Protein AF-X0XSN8-F1 (afdb_monomer_lite)

Sequence (229 aa):
ETSVSKGYAGGCNVITEGILSPREVLANALGWYALSLIPLVMLAVRVTPLILVTAVLGMGITFWYSKSKFTTWSHELALASGPLAAAVLGALSTGTGEWVNAFLVALPIVTIFSFAGLALDEHPDAEANLKKGVKSLPYKLWEYGFDLCSYLLMWFIAAYCAQVFLVAAGILAPLTGITFILLPLFFGLIVHLKGVLDDPERFKDIALKIVMIAAVYPVLLLVGQAVGG

Foldseek 3Di:
DDFDDDPVCPVVCCCVVVVDPPVRVVVVLVVVLVVVVPVQVVLCVVANVVLVVLVVVLSVLVVCLVCCQQPHQCNLVSQLSNVLSVQLNVVSSVNPPCSVLSSLLSVLLSLLCSQLVVLLVCLSRLVVSVVVNTHYPSNVCVVVVPDSLVSNVVSNVVSVVSVVVCCVVVSAFPLLCVLVVLVVVSVVLSVVCSVCSVPVVSSVVSSVVNVVSSVVSVVSSVVSRVVRD

pLDDT: mean 90.67, std 9.37, range [46.25, 98.19]

Structure (mmCIF, N/CA/C/O backbone):
data_AF-X0XSN8-F1
#
_entry.id   AF-X0XSN8-F1
#
loop_
_atom_site.group_PDB
_atom_site.id
_atom_site.type_symbol
_atom_site.label_atom_id
_atom_site.label_alt_id
_atom_site.label_comp_id
_atom_site.label_asym_id
_atom_site.label_entity_id
_atom_site.label_seq_id
_atom_site.pdbx_PDB_ins_code
_atom_site.Cartn_x
_atom_site.Cartn_y
_atom_site.Cartn_z
_atom_site.occupancy
_atom_site.B_iso_or_equiv
_atom_site.auth_seq_id
_atom_site.auth_comp_id
_atom_site.auth_asym_id
_atom_site.auth_atom_id
_atom_site.pdbx_PDB_model_num
ATOM 1 N N . GLU A 1 1 ? 12.099 9.200 -25.263 1.00 46.25 1 GLU A N 1
ATOM 2 C CA . GLU A 1 1 ? 11.585 7.816 -25.206 1.00 46.25 1 GLU A CA 1
ATOM 3 C C . GLU A 1 1 ? 10.316 7.765 -24.370 1.00 46.25 1 GLU A C 1
ATOM 5 O O . GLU A 1 1 ? 10.216 8.458 -23.357 1.00 46.25 1 GLU A O 1
ATOM 10 N N . THR A 1 2 ? 9.329 7.009 -24.836 1.00 51.25 2 THR A N 1
ATOM 11 C CA . THR A 1 2 ? 8.035 6.812 -24.176 1.00 51.25 2 THR A CA 1
ATOM 12 C C . THR A 1 2 ? 8.103 5.599 -23.254 1.00 51.25 2 THR A C 1
ATOM 14 O O . THR A 1 2 ? 8.729 4.604 -23.601 1.00 51.25 2 THR A O 1
ATOM 17 N N . SER A 1 3 ? 7.474 5.690 -22.080 1.00 55.59 3 SER A N 1
ATOM 18 C CA . SER A 1 3 ? 7.243 4.527 -21.212 1.00 55.59 3 SER A CA 1
ATOM 19 C C . SER A 1 3 ? 6.361 3.506 -21.932 1.00 55.59 3 SER A C 1
ATOM 21 O O . SER A 1 3 ? 5.577 3.884 -22.811 1.00 55.59 3 SER A O 1
ATOM 23 N N . VAL A 1 4 ? 6.466 2.234 -21.557 1.00 59.41 4 VAL A N 1
ATOM 24 C CA . VAL A 1 4 ? 5.615 1.173 -22.094 1.00 59.41 4 VAL A CA 1
ATOM 25 C C . VAL A 1 4 ? 4.163 1.507 -21.749 1.00 59.41 4 VAL A C 1
ATOM 27 O O . VAL A 1 4 ? 3.830 1.822 -20.606 1.00 59.41 4 VAL A O 1
ATOM 30 N N . SER A 1 5 ? 3.270 1.482 -22.743 1.00 53.69 5 SER A N 1
ATOM 31 C CA . SER A 1 5 ? 1.856 1.767 -22.503 1.00 53.69 5 SER A CA 1
ATOM 32 C C . SER A 1 5 ? 1.261 0.680 -21.608 1.00 53.69 5 SER A C 1
ATOM 34 O O . SER A 1 5 ? 1.060 -0.461 -22.037 1.00 53.69 5 SER A O 1
ATOM 36 N N . LYS A 1 6 ? 0.959 1.019 -20.356 1.00 60.34 6 LYS A N 1
ATOM 37 C CA . LYS A 1 6 ? 0.279 0.098 -19.448 1.00 60.34 6 LYS A CA 1
ATOM 38 C C . LYS A 1 6 ? -1.204 0.076 -19.798 1.00 60.34 6 LYS A C 1
ATOM 40 O O . LYS A 1 6 ? -1.845 1.120 -19.839 1.00 60.34 6 LYS A O 1
ATOM 45 N N . GLY A 1 7 ? -1.766 -1.112 -20.021 1.00 53.56 7 GLY A N 1
ATOM 46 C CA . GLY A 1 7 ? -3.172 -1.260 -20.428 1.00 53.56 7 GLY A CA 1
ATOM 47 C C . GLY A 1 7 ? -4.177 -0.643 -19.443 1.00 53.56 7 GLY A C 1
ATOM 48 O O . GLY A 1 7 ? -5.237 -0.196 -19.860 1.00 53.56 7 GLY A O 1
ATOM 49 N N . TYR A 1 8 ? -3.828 -0.551 -18.155 1.00 56.66 8 TYR A N 1
ATOM 50 C CA . TYR A 1 8 ? -4.656 0.102 -17.135 1.00 56.66 8 TYR A CA 1
ATOM 51 C C . TYR A 1 8 ? -4.422 1.623 -17.029 1.00 56.66 8 TYR A C 1
ATOM 53 O O . TYR A 1 8 ? -5.221 2.320 -16.412 1.00 56.66 8 TYR A O 1
ATOM 61 N N . ALA A 1 9 ? -3.349 2.152 -17.630 1.00 56.69 9 ALA A N 1
ATOM 62 C CA . ALA A 1 9 ? -3.001 3.574 -17.598 1.00 56.69 9 ALA A CA 1
ATOM 63 C C . ALA A 1 9 ? -3.580 4.367 -18.784 1.00 56.69 9 ALA A C 1
ATOM 65 O O . ALA A 1 9 ? -3.291 5.554 -18.918 1.00 56.69 9 ALA A O 1
ATOM 66 N N . GLY A 1 10 ? -4.415 3.747 -19.630 1.00 54.75 10 GLY A N 1
ATOM 67 C CA . GLY A 1 10 ? -5.066 4.427 -20.758 1.00 5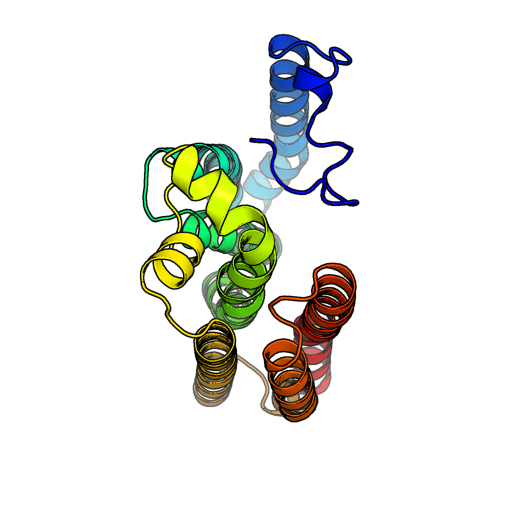4.75 10 GLY A CA 1
ATOM 68 C C . GLY A 1 10 ? -5.900 5.643 -20.333 1.00 54.75 10 GLY A C 1
ATOM 69 O O . GLY A 1 10 ? -5.947 6.633 -21.043 1.00 54.75 10 GLY A O 1
ATOM 70 N N . GLY A 1 11 ? -6.474 5.628 -19.124 1.00 59.56 11 GLY A N 1
ATOM 71 C CA . GLY A 1 11 ? -7.192 6.781 -18.563 1.00 59.56 11 GLY A CA 1
ATOM 72 C C . GLY A 1 11 ? -6.301 7.852 -17.917 1.00 59.56 11 GLY A C 1
ATOM 73 O O . GLY A 1 11 ? -6.803 8.894 -17.504 1.00 59.56 11 GLY A O 1
ATOM 74 N N . CYS A 1 12 ? -4.991 7.625 -17.790 1.00 65.06 12 CYS A N 1
ATOM 75 C CA . CYS A 1 12 ? -4.086 8.531 -17.074 1.00 65.06 12 CYS A CA 1
ATOM 76 C C . CYS A 1 12 ? -3.549 9.677 -17.949 1.00 65.06 12 CYS A C 1
ATOM 78 O O . CYS A 1 12 ? -2.947 10.607 -17.418 1.00 65.06 12 CYS A O 1
ATOM 80 N N . ASN A 1 13 ? -3.785 9.638 -19.265 1.00 78.25 13 ASN A N 1
ATOM 81 C CA . ASN A 1 13 ? -3.230 10.589 -20.233 1.00 78.25 13 ASN A CA 1
ATOM 82 C C . ASN A 1 13 ? -4.257 11.584 -20.794 1.00 78.25 13 ASN A C 1
ATOM 84 O O . ASN A 1 13 ? -3.976 12.229 -21.796 1.00 78.25 13 ASN A O 1
ATOM 88 N N . VAL A 1 14 ? -5.409 11.781 -20.144 1.00 85.81 14 VAL A N 1
ATOM 89 C CA . VAL A 1 14 ? -6.489 12.665 -20.644 1.00 85.81 14 VAL A CA 1
ATOM 90 C C . VAL A 1 14 ? -6.046 14.103 -20.946 1.00 85.81 14 VAL A C 1
ATOM 92 O O . VAL A 1 14 ? -6.624 14.748 -21.817 1.00 85.81 14 VAL A O 1
ATOM 95 N N . ILE A 1 15 ? -5.009 14.599 -20.261 1.00 87.25 15 ILE A N 1
ATOM 96 C CA . ILE A 1 15 ? -4.395 15.904 -20.555 1.00 87.25 15 ILE A CA 1
ATOM 97 C C . ILE A 1 15 ? -3.521 15.817 -21.807 1.00 87.25 15 ILE A C 1
ATOM 99 O O . ILE A 1 15 ? -3.622 16.651 -22.702 1.00 87.25 15 ILE A O 1
ATOM 103 N N . THR A 1 16 ? -2.660 14.805 -21.872 1.00 84.31 16 THR A N 1
ATOM 104 C CA . THR A 1 16 ? -1.721 14.568 -22.974 1.00 84.31 16 THR A CA 1
ATOM 105 C C . THR A 1 16 ? -2.440 14.261 -24.289 1.00 84.31 16 THR A C 1
ATOM 107 O O . THR A 1 16 ? -1.970 14.651 -25.351 1.00 84.31 16 THR A O 1
ATOM 110 N N . GLU A 1 17 ? -3.592 13.598 -24.211 1.00 85.81 17 GLU A N 1
ATOM 111 C CA . GLU A 1 17 ? -4.481 13.274 -25.331 1.00 85.81 17 GLU A CA 1
ATOM 112 C C . GLU A 1 17 ? -5.381 14.453 -25.735 1.00 85.81 17 GLU A C 1
ATOM 114 O O . GLU A 1 17 ? -6.126 14.357 -26.706 1.00 85.81 17 GLU A O 1
ATOM 119 N N . GLY A 1 18 ? -5.324 15.575 -25.006 1.00 88.50 18 GLY A N 1
ATOM 120 C CA . GLY A 1 18 ? -6.122 16.767 -25.293 1.00 88.50 18 GLY A CA 1
ATOM 121 C C . GLY A 1 18 ? -7.622 16.607 -25.024 1.00 88.50 18 GLY A C 1
ATOM 122 O O . GLY A 1 18 ? -8.400 17.447 -25.467 1.00 88.50 18 GLY A O 1
ATOM 123 N N . ILE A 1 19 ? -8.031 15.557 -24.303 1.00 91.19 19 ILE A N 1
ATOM 124 C CA . ILE A 1 19 ? -9.434 15.298 -23.943 1.00 91.19 19 ILE A CA 1
ATOM 125 C C . ILE A 1 19 ? -9.907 16.306 -22.889 1.00 91.19 19 ILE A C 1
ATOM 127 O O . ILE A 1 19 ? -11.022 16.811 -22.981 1.00 91.19 19 ILE A O 1
ATOM 131 N N . LEU A 1 20 ? -9.064 16.599 -21.892 1.00 92.00 20 LEU A N 1
ATOM 132 C CA . LEU A 1 20 ? -9.338 17.570 -20.830 1.00 92.00 20 LEU A CA 1
ATOM 133 C C . LEU A 1 20 ? -8.139 18.493 -20.612 1.00 92.00 20 LEU A C 1
ATOM 135 O O . LEU A 1 20 ? -6.986 18.070 -20.633 1.00 92.00 20 LEU A O 1
ATOM 139 N N . SER A 1 21 ? -8.398 19.760 -20.314 1.00 94.00 21 SER A N 1
ATOM 140 C CA . SER A 1 21 ? -7.369 20.710 -19.898 1.00 94.00 21 SER A CA 1
ATOM 141 C C . SER A 1 21 ? -6.904 20.461 -18.451 1.00 94.00 21 SER A C 1
ATOM 143 O O . SER A 1 21 ? -7.664 19.951 -17.620 1.00 94.00 21 SER A O 1
ATOM 145 N N . PRO A 1 22 ? -5.689 20.909 -18.068 1.00 93.00 22 PRO A N 1
ATOM 146 C CA . PRO A 1 22 ? -5.224 20.826 -16.680 1.00 93.00 22 PRO A CA 1
ATOM 147 C C . PRO A 1 22 ? -6.170 21.492 -15.669 1.00 93.00 22 PRO A C 1
ATOM 149 O O . PRO A 1 22 ? -6.266 21.054 -14.524 1.00 93.00 22 PRO A O 1
ATOM 152 N N . ARG A 1 23 ? -6.884 22.548 -16.086 1.00 94.75 23 ARG A N 1
ATOM 153 C CA . ARG A 1 23 ? -7.851 23.256 -15.236 1.00 94.75 23 ARG A CA 1
ATOM 154 C C . ARG A 1 23 ? -9.107 22.428 -14.992 1.00 94.75 23 ARG A C 1
ATOM 156 O O . ARG A 1 23 ? -9.589 22.420 -13.866 1.00 94.75 23 ARG A O 1
ATOM 163 N N . GLU A 1 24 ? -9.607 21.726 -16.005 1.00 94.31 24 GLU A N 1
ATOM 164 C CA . GLU A 1 24 ? -10.768 20.836 -15.867 1.00 94.31 24 GLU A CA 1
ATOM 165 C C . GLU A 1 24 ? -10.445 19.647 -14.965 1.00 94.31 24 GLU A C 1
ATOM 167 O O . GLU A 1 24 ? -11.224 19.328 -14.070 1.00 94.31 24 GLU A O 1
ATOM 172 N N . VAL A 1 25 ? -9.260 19.050 -15.124 1.00 92.00 25 VAL A N 1
ATOM 173 C CA . VAL A 1 25 ? -8.804 17.961 -14.247 1.00 92.00 25 VAL A CA 1
ATOM 174 C C . VAL A 1 25 ? -8.664 18.441 -12.800 1.00 92.00 25 VAL A C 1
ATOM 176 O O . VAL A 1 25 ? -9.141 17.768 -11.885 1.00 92.00 25 VAL A O 1
ATOM 179 N N . LEU A 1 26 ? -8.076 19.624 -12.578 1.00 91.31 26 LEU A N 1
ATOM 180 C CA . LEU A 1 26 ? -7.968 20.217 -11.243 1.00 91.31 26 LEU A CA 1
ATOM 181 C C . LEU A 1 26 ? -9.345 20.525 -10.639 1.00 91.31 26 LEU A C 1
ATOM 183 O O . LEU A 1 26 ? -9.590 20.183 -9.486 1.00 91.31 26 LEU A O 1
ATOM 187 N N . ALA A 1 27 ? -10.246 21.148 -11.402 1.00 94.81 27 ALA A N 1
ATOM 188 C CA . ALA A 1 27 ? -11.594 21.469 -10.942 1.00 94.81 27 ALA A CA 1
ATOM 189 C C . ALA A 1 27 ? -12.381 20.203 -10.577 1.00 94.81 27 ALA A C 1
ATOM 191 O O . ALA A 1 27 ? -13.024 20.166 -9.531 1.00 94.81 27 ALA A O 1
ATOM 192 N N . ASN A 1 28 ? -12.271 19.146 -11.386 1.00 93.25 28 ASN A N 1
ATOM 193 C CA . ASN A 1 28 ? -12.875 17.850 -11.097 1.00 93.25 28 ASN A CA 1
ATOM 194 C C . ASN A 1 28 ? -12.312 17.239 -9.801 1.00 93.25 28 ASN A C 1
ATOM 196 O O . ASN A 1 28 ? -13.080 16.828 -8.934 1.00 93.25 28 ASN A O 1
ATOM 200 N N . ALA A 1 29 ? -10.986 17.237 -9.619 1.00 90.69 29 ALA A N 1
ATOM 201 C CA . ALA A 1 29 ? -10.356 16.730 -8.397 1.00 90.69 29 ALA A CA 1
ATOM 202 C C . ALA A 1 29 ? -10.804 17.506 -7.144 1.00 90.69 29 ALA A C 1
ATOM 204 O O . ALA A 1 29 ? -11.189 16.904 -6.141 1.00 90.69 29 ALA A O 1
ATOM 205 N N . LEU A 1 30 ? -10.817 18.842 -7.213 1.00 92.81 30 LEU A N 1
ATOM 206 C CA . LEU A 1 30 ? -11.300 19.697 -6.124 1.00 92.81 30 LEU A CA 1
ATOM 207 C C . LEU A 1 30 ? -12.794 19.487 -5.844 1.00 92.81 30 LEU A C 1
ATOM 209 O O . LEU A 1 30 ? -13.198 19.502 -4.683 1.00 92.81 30 LEU A O 1
ATOM 213 N N . GLY A 1 31 ? -13.599 19.249 -6.883 1.00 95.56 31 GLY A N 1
ATOM 214 C CA . GLY A 1 31 ? -15.012 18.901 -6.757 1.00 95.56 31 GLY A CA 1
ATOM 215 C C . GLY A 1 31 ? -15.217 17.615 -5.958 1.00 95.56 31 GLY A C 1
ATOM 216 O O . GLY A 1 31 ? -15.985 17.607 -4.998 1.00 95.56 31 GLY A O 1
ATOM 217 N N . TRP A 1 32 ? -14.475 16.551 -6.278 1.00 94.50 32 TRP A N 1
ATOM 218 C CA . TRP A 1 32 ? -14.535 15.297 -5.519 1.00 94.50 32 TRP A CA 1
ATOM 219 C C . TRP A 1 32 ? -14.056 15.453 -4.075 1.00 94.50 32 TRP A C 1
ATOM 221 O O . TRP A 1 32 ? -14.690 14.910 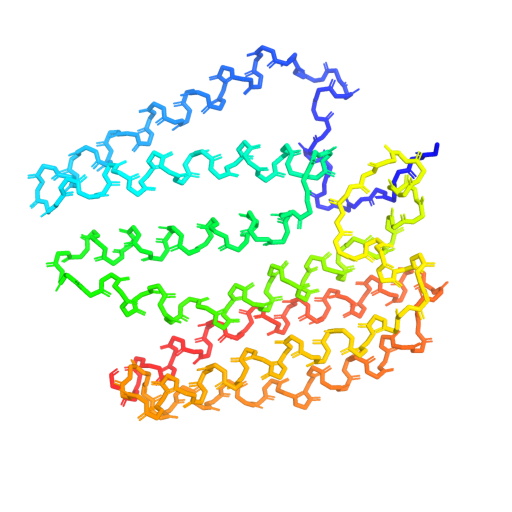-3.167 1.00 94.50 32 TRP A O 1
ATOM 231 N N . TYR A 1 33 ? -13.007 16.246 -3.828 1.00 93.62 33 TYR A N 1
ATOM 232 C CA . TYR A 1 33 ? -12.602 16.577 -2.461 1.00 93.62 33 TYR A CA 1
ATOM 233 C C . TYR A 1 33 ? -13.700 17.314 -1.699 1.00 93.62 33 TYR A C 1
ATOM 235 O O . TYR A 1 33 ? -14.068 16.869 -0.614 1.00 93.62 33 TYR A O 1
ATOM 243 N N . ALA A 1 34 ? -14.303 18.353 -2.276 1.00 94.56 34 ALA A N 1
ATOM 244 C CA . ALA A 1 34 ? -15.405 19.072 -1.642 1.00 94.56 34 ALA A CA 1
ATOM 245 C C . ALA A 1 34 ? -16.610 18.161 -1.344 1.00 94.56 34 ALA A C 1
ATOM 247 O O . ALA A 1 34 ? -17.158 18.208 -0.244 1.00 94.56 34 ALA A O 1
ATOM 248 N N . LEU A 1 35 ? -16.993 17.289 -2.282 1.00 95.94 35 LEU A N 1
ATOM 249 C CA . LEU A 1 35 ? -18.101 16.350 -2.090 1.00 95.94 35 LEU A CA 1
ATOM 250 C C . LEU A 1 35 ? -17.802 15.319 -0.997 1.00 95.94 35 LEU A C 1
ATOM 252 O O . LEU A 1 35 ? -18.664 15.045 -0.164 1.00 95.94 35 LEU A O 1
ATOM 256 N N . SER A 1 36 ? -16.578 14.784 -0.950 1.00 94.00 36 SER A N 1
ATOM 257 C CA . SER A 1 36 ? -16.169 13.840 0.098 1.00 94.00 36 SER A CA 1
ATOM 258 C C . SER A 1 36 ? -16.178 14.453 1.501 1.00 94.00 36 SER A C 1
ATOM 260 O O . SER A 1 36 ? -16.415 13.733 2.470 1.00 94.00 36 SER A O 1
ATOM 262 N N . LEU A 1 37 ? -16.000 15.774 1.638 1.00 94.19 37 LEU A N 1
ATOM 263 C CA . LEU A 1 37 ? -16.080 16.440 2.940 1.00 94.19 37 LEU A CA 1
ATOM 264 C C . LEU A 1 37 ? -17.470 16.328 3.576 1.00 94.19 37 LEU A C 1
ATOM 266 O O . LEU A 1 37 ? -17.559 16.354 4.798 1.00 94.19 37 LEU A O 1
ATOM 270 N N . ILE A 1 38 ? -18.543 16.156 2.796 1.00 94.81 38 ILE A N 1
ATOM 271 C CA . ILE A 1 38 ? -19.910 16.050 3.328 1.00 94.81 38 ILE A CA 1
ATOM 272 C C . ILE A 1 38 ? -20.041 14.856 4.295 1.00 94.81 38 ILE A C 1
ATOM 274 O O . ILE A 1 38 ? -20.294 15.088 5.482 1.00 94.81 38 ILE A O 1
ATOM 278 N N . PRO A 1 39 ? -19.833 13.590 3.867 1.00 94.81 39 PRO A N 1
ATOM 279 C CA . PRO A 1 39 ? -19.897 12.459 4.789 1.00 94.81 39 PRO A CA 1
ATOM 280 C C . PRO A 1 39 ? -18.807 12.520 5.869 1.00 94.81 39 PRO A C 1
ATOM 282 O O . PRO A 1 39 ? -19.059 12.117 7.003 1.00 94.81 39 PRO A O 1
ATOM 285 N N . LEU A 1 40 ? -17.625 13.068 5.566 1.00 95.69 40 LEU A N 1
ATOM 286 C CA . LEU A 1 40 ? -16.530 13.179 6.536 1.00 95.69 40 LEU A CA 1
ATOM 287 C C . LEU A 1 40 ? -16.855 14.134 7.688 1.00 95.69 40 LEU A C 1
ATOM 289 O O . LEU A 1 40 ? -16.614 13.788 8.840 1.00 95.69 40 LEU A O 1
ATOM 293 N N . VAL A 1 41 ? -17.434 15.305 7.411 1.00 96.56 41 VAL A N 1
ATOM 294 C CA . VAL A 1 41 ? -17.875 16.256 8.444 1.00 96.56 41 VAL A CA 1
ATOM 295 C C . VAL A 1 41 ? -19.009 15.651 9.265 1.00 96.56 41 VAL A C 1
ATOM 297 O O . VAL A 1 41 ? -18.991 15.743 10.492 1.00 96.56 41 VAL A O 1
ATOM 300 N N . MET A 1 42 ? -19.962 14.973 8.615 1.00 95.25 42 MET A N 1
ATOM 301 C CA . MET A 1 42 ? -21.041 14.276 9.322 1.00 95.25 42 MET A CA 1
ATOM 302 C C . MET A 1 42 ? -20.503 13.228 10.304 1.00 95.25 42 MET A C 1
ATOM 304 O O . MET A 1 42 ? -20.988 13.147 11.432 1.00 95.25 42 MET A O 1
ATOM 308 N N . LEU A 1 43 ? -19.505 12.439 9.898 1.00 95.00 43 LEU A N 1
ATOM 309 C CA . LEU A 1 43 ? -18.856 11.459 10.770 1.00 95.00 43 LEU A CA 1
ATOM 310 C C . LEU A 1 43 ? -18.007 12.131 11.853 1.00 95.00 43 LEU A C 1
ATOM 312 O O . LEU A 1 43 ? -18.044 11.713 13.005 1.00 95.00 43 LEU A O 1
ATOM 316 N N . ALA A 1 44 ? -17.290 13.201 11.520 1.00 95.81 44 ALA A N 1
ATOM 317 C CA . ALA A 1 44 ? -16.415 13.893 12.456 1.00 95.81 44 ALA A CA 1
ATOM 318 C C . ALA A 1 44 ? -17.171 14.530 13.627 1.00 95.81 44 ALA A C 1
ATOM 320 O O . ALA A 1 44 ? -16.711 14.462 14.764 1.00 95.81 44 ALA A O 1
ATOM 321 N N . VAL A 1 45 ? -18.350 15.097 13.357 1.00 95.88 45 VAL A N 1
ATOM 322 C CA . VAL A 1 45 ? -19.235 15.657 14.391 1.00 95.88 45 VAL A CA 1
ATOM 323 C C . VAL A 1 45 ? -19.829 14.561 15.280 1.00 95.88 45 VAL A C 1
ATOM 325 O O . VAL A 1 45 ? -20.079 14.800 16.457 1.00 95.88 45 VAL A O 1
ATOM 328 N N . ARG A 1 46 ? -20.068 13.361 14.734 1.00 94.25 46 ARG A N 1
ATOM 329 C CA . ARG A 1 46 ? -20.728 12.258 15.453 1.00 94.25 46 ARG A CA 1
ATOM 330 C C . ARG A 1 46 ? -19.774 11.337 16.204 1.00 94.25 46 ARG A C 1
ATOM 332 O O . ARG A 1 46 ? -20.196 10.726 17.178 1.00 94.25 46 ARG A O 1
ATOM 339 N N . VAL A 1 47 ? -18.541 11.196 15.726 1.00 94.31 47 VAL A N 1
ATOM 340 C CA . VAL A 1 47 ? -17.604 10.174 16.202 1.00 94.31 47 VAL A CA 1
ATOM 341 C C . VAL A 1 47 ? -16.333 10.811 16.747 1.00 94.31 47 VAL A C 1
ATOM 343 O O . VAL A 1 47 ? -16.061 10.717 17.940 1.00 94.31 47 VAL A O 1
ATOM 346 N N . THR A 1 48 ? -15.540 11.465 15.894 1.00 94.56 48 THR A N 1
ATOM 347 C CA . THR A 1 48 ? -14.303 12.133 16.320 1.00 94.56 48 THR A CA 1
ATOM 348 C C . THR A 1 48 ? -13.796 13.133 15.278 1.00 94.56 48 THR A C 1
ATOM 350 O O . THR A 1 48 ? -13.741 12.801 14.089 1.00 94.56 48 THR A O 1
ATOM 353 N N . PRO A 1 49 ? -13.332 14.332 15.684 1.00 93.88 49 PRO A N 1
ATOM 354 C CA . PRO A 1 49 ? -12.752 15.310 14.761 1.00 93.88 49 PRO A CA 1
ATOM 355 C C . PRO A 1 49 ? -11.472 14.812 14.073 1.00 93.88 49 PRO A C 1
ATOM 357 O O . PRO A 1 49 ? -11.104 15.340 13.022 1.00 93.88 49 PRO A O 1
ATOM 360 N N . LEU A 1 50 ? -10.819 13.768 14.607 1.00 94.06 50 LEU A N 1
ATOM 361 C CA . LEU A 1 50 ? -9.651 13.140 13.978 1.00 94.06 50 LEU A CA 1
ATOM 362 C C . LEU A 1 50 ? -9.941 12.633 12.559 1.00 94.06 50 LEU A C 1
ATOM 364 O O . LEU A 1 50 ? -9.034 12.614 11.736 1.00 94.06 50 LEU A O 1
ATOM 368 N N . ILE A 1 51 ? -11.200 12.315 12.239 1.00 95.81 51 ILE A N 1
ATOM 369 C CA . ILE A 1 51 ? -11.635 11.939 10.885 1.00 95.81 51 ILE A CA 1
ATOM 370 C C . ILE A 1 51 ? -11.257 13.015 9.859 1.00 95.81 51 ILE A C 1
ATOM 372 O O . ILE A 1 51 ? -10.734 12.686 8.796 1.00 95.81 51 ILE A O 1
ATOM 376 N N . LEU A 1 52 ? -11.459 14.299 10.180 1.00 95.44 52 LEU A N 1
ATOM 377 C CA . LEU A 1 52 ? -11.105 15.396 9.271 1.00 95.44 52 LEU A CA 1
ATOM 378 C C . LEU A 1 52 ? -9.593 15.553 9.139 1.00 95.44 52 LEU A C 1
ATOM 380 O O . LEU A 1 52 ? -9.104 15.784 8.037 1.00 95.44 52 LEU A O 1
ATOM 384 N N . VAL A 1 53 ? -8.850 15.382 10.236 1.00 94.19 53 VAL A N 1
ATOM 385 C CA . VAL A 1 53 ? -7.381 15.431 10.213 1.00 94.19 53 VAL A CA 1
ATOM 386 C C . VAL A 1 53 ? -6.837 14.333 9.300 1.00 94.19 53 VAL A C 1
ATOM 388 O O . VAL A 1 53 ? -6.087 14.623 8.369 1.00 94.19 53 VAL A O 1
ATOM 391 N N . THR A 1 54 ? -7.264 13.085 9.505 1.00 94.00 54 THR A N 1
ATOM 392 C CA . THR A 1 54 ? -6.843 11.944 8.684 1.00 94.00 54 THR A CA 1
ATOM 393 C C . THR A 1 54 ? -7.258 12.113 7.224 1.00 94.00 54 THR A C 1
ATOM 395 O O . THR A 1 54 ? -6.457 11.833 6.336 1.00 94.00 54 THR A O 1
ATOM 398 N N . ALA A 1 55 ? 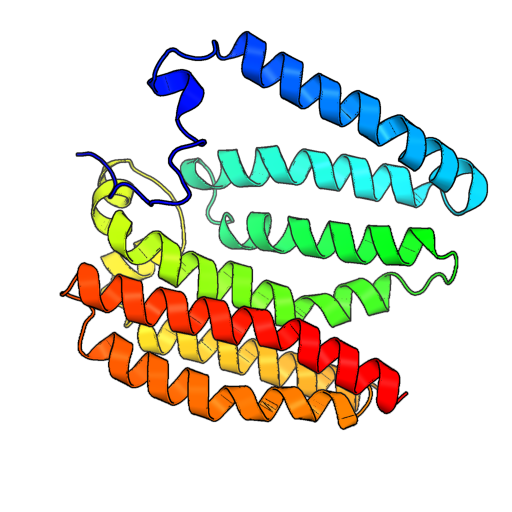-8.466 12.613 6.951 1.00 93.88 55 ALA A N 1
ATOM 399 C CA . ALA A 1 55 ? -8.932 12.821 5.584 1.00 93.88 55 ALA A CA 1
ATOM 400 C C . ALA A 1 55 ? -8.136 13.901 4.841 1.00 93.88 55 ALA A C 1
ATOM 402 O O . ALA A 1 55 ? -7.723 13.673 3.707 1.00 93.88 55 ALA A O 1
ATOM 403 N N . VAL A 1 56 ? -7.872 15.050 5.472 1.00 93.12 56 VAL A N 1
ATOM 404 C CA . VAL A 1 56 ? -7.079 16.131 4.860 1.00 93.12 56 VAL A CA 1
ATOM 405 C C . VAL A 1 56 ? -5.648 15.667 4.587 1.00 93.12 56 VAL A C 1
ATOM 407 O O . VAL A 1 56 ? -5.118 15.918 3.502 1.00 93.12 56 VAL A O 1
ATOM 410 N N . LEU A 1 57 ? -5.036 14.933 5.524 1.00 94.00 57 LEU A N 1
ATOM 411 C CA . LEU A 1 57 ? -3.738 14.295 5.292 1.00 94.00 57 LEU A CA 1
ATOM 412 C C . LEU A 1 57 ? -3.813 13.301 4.122 1.00 94.00 57 LEU A C 1
ATOM 414 O O . LEU A 1 57 ? -2.958 13.337 3.241 1.00 94.00 57 LEU A O 1
ATOM 418 N N . GLY A 1 58 ? -4.871 12.487 4.064 1.00 93.44 58 GLY A N 1
ATOM 419 C CA . GLY A 1 58 ? -5.174 11.567 2.965 1.00 93.44 58 GLY A CA 1
ATOM 420 C C . GLY A 1 58 ? -5.235 12.245 1.596 1.00 93.44 58 GLY A C 1
ATOM 421 O O . GLY A 1 58 ? -4.602 11.789 0.645 1.00 93.44 58 GLY A O 1
ATOM 422 N N . MET A 1 59 ? -5.927 13.381 1.497 1.00 93.00 59 MET A N 1
ATOM 423 C CA . MET A 1 59 ? -5.971 14.186 0.271 1.00 93.00 59 MET A CA 1
ATOM 424 C C . MET A 1 59 ? -4.571 14.695 -0.100 1.00 93.00 59 MET A C 1
ATOM 426 O O . MET A 1 59 ? -4.174 14.618 -1.263 1.00 93.00 59 MET A O 1
ATOM 430 N N . GLY A 1 60 ? -3.789 15.142 0.888 1.00 93.31 60 GLY A N 1
ATOM 431 C CA . GLY A 1 60 ? -2.397 15.566 0.709 1.00 93.31 60 GLY A CA 1
ATOM 432 C C . GLY A 1 60 ? -1.480 14.474 0.144 1.00 93.31 60 GLY A C 1
ATOM 433 O O . G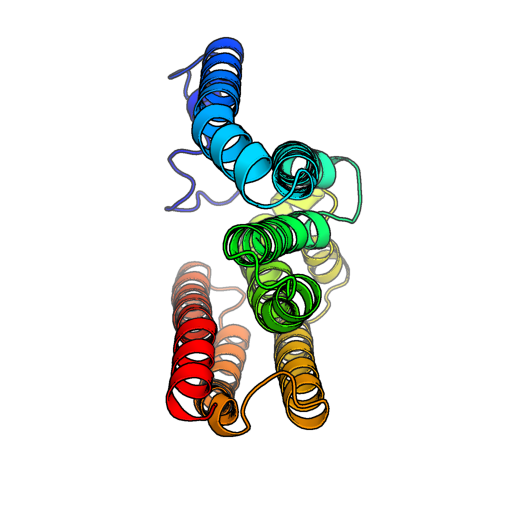LY A 1 60 ? -0.595 14.774 -0.662 1.00 93.31 60 GLY A O 1
ATOM 434 N N . ILE A 1 61 ? -1.720 13.205 0.494 1.00 94.06 61 ILE A N 1
ATOM 435 C CA . ILE A 1 61 ? -0.933 12.062 0.004 1.00 94.06 61 ILE A CA 1
ATOM 436 C C . ILE A 1 61 ? -1.009 11.935 -1.521 1.00 94.06 61 ILE A C 1
ATOM 438 O O . ILE A 1 61 ? -0.005 11.600 -2.139 1.00 94.06 61 ILE A O 1
ATOM 442 N N . THR A 1 62 ? -2.133 12.265 -2.161 1.00 89.50 62 THR A N 1
ATOM 443 C CA . THR A 1 62 ? -2.261 12.183 -3.634 1.00 89.50 62 THR A CA 1
ATOM 444 C C . THR A 1 62 ? -1.288 13.119 -4.365 1.00 89.50 62 THR A C 1
ATOM 446 O O . THR A 1 62 ? -0.647 12.740 -5.353 1.00 89.50 62 THR A O 1
ATOM 449 N N . PHE A 1 63 ? -1.113 14.332 -3.834 1.00 90.12 63 PHE A N 1
ATOM 450 C CA . PHE A 1 63 ? -0.156 15.312 -4.335 1.00 90.12 63 PHE A CA 1
ATOM 451 C C . PHE A 1 63 ? 1.271 14.890 -4.006 1.00 90.12 63 PHE A C 1
ATOM 453 O O . PHE A 1 63 ? 2.159 15.013 -4.851 1.00 90.12 63 PHE A O 1
ATOM 460 N N . TRP A 1 64 ? 1.493 14.369 -2.795 1.00 93.19 64 TRP A N 1
ATOM 461 C CA . TRP A 1 64 ? 2.797 13.857 -2.396 1.00 93.19 64 TRP A CA 1
ATOM 462 C C . TRP A 1 64 ? 3.236 12.692 -3.283 1.00 93.19 64 TRP A C 1
ATOM 464 O O . TRP A 1 64 ? 4.340 12.744 -3.808 1.00 93.19 64 TRP A O 1
ATOM 474 N N . TYR A 1 65 ? 2.374 11.709 -3.540 1.00 90.44 65 TYR A N 1
ATOM 475 C CA . TYR A 1 65 ? 2.640 10.589 -4.441 1.00 90.44 65 TYR A CA 1
ATOM 476 C C . TYR A 1 65 ? 3.055 11.088 -5.830 1.00 90.44 65 TYR A C 1
ATOM 478 O O . TYR A 1 65 ? 4.167 10.809 -6.278 1.00 90.44 65 TYR A O 1
ATOM 486 N N . SER A 1 66 ? 2.247 11.959 -6.439 1.00 86.88 66 SER A N 1
ATOM 487 C CA . SER A 1 66 ? 2.517 12.506 -7.778 1.00 86.88 66 SER A CA 1
ATOM 488 C C . SER A 1 66 ? 3.820 13.315 -7.848 1.00 86.88 66 SER A C 1
ATOM 490 O O . SER A 1 66 ? 4.570 13.231 -8.820 1.00 86.88 66 SER A O 1
ATOM 492 N N . LYS A 1 67 ? 4.118 14.102 -6.807 1.00 88.44 67 LYS A N 1
ATOM 493 C CA . LYS A 1 67 ? 5.315 14.952 -6.744 1.00 88.44 67 LYS A CA 1
ATOM 494 C C . LYS A 1 67 ? 6.571 14.168 -6.364 1.00 88.44 67 LYS A C 1
ATOM 496 O O . LYS A 1 67 ? 7.662 14.492 -6.838 1.00 88.44 67 LYS A O 1
ATOM 501 N N . SER A 1 68 ? 6.438 13.172 -5.491 1.00 87.12 68 SER A N 1
ATOM 502 C CA . SER A 1 68 ? 7.557 12.411 -4.930 1.00 87.12 68 SER A CA 1
ATOM 503 C C . SER A 1 68 ? 8.352 11.732 -6.031 1.00 87.12 68 SER A C 1
ATOM 505 O O . SER A 1 68 ? 9.558 11.933 -6.086 1.00 87.12 68 SER A O 1
ATOM 507 N N . LYS A 1 69 ? 7.662 11.135 -7.010 1.00 81.06 69 LYS A N 1
ATOM 508 C CA . LYS A 1 69 ? 8.245 10.537 -8.216 1.00 81.06 69 LYS A CA 1
ATOM 509 C C . LYS A 1 69 ? 9.307 11.422 -8.893 1.00 81.06 69 LYS A C 1
ATOM 511 O O . LYS A 1 69 ? 10.308 10.915 -9.384 1.00 81.06 69 LYS A O 1
ATOM 516 N N . PHE A 1 70 ? 9.158 12.747 -8.875 1.00 81.12 70 PHE A N 1
ATOM 517 C CA . PHE A 1 70 ? 10.101 13.677 -9.518 1.00 81.12 70 PHE A CA 1
ATOM 518 C C . PHE A 1 70 ? 11.010 14.441 -8.549 1.00 81.12 70 PHE A C 1
ATOM 520 O O . PHE A 1 70 ? 11.975 15.075 -8.974 1.00 81.12 70 PHE A O 1
ATOM 527 N N . THR A 1 71 ? 10.722 14.429 -7.247 1.00 75.88 71 THR A N 1
ATOM 528 C CA . THR A 1 71 ? 11.371 15.350 -6.297 1.00 75.88 71 THR A CA 1
ATOM 529 C C . THR A 1 71 ? 12.053 14.647 -5.131 1.00 75.88 71 THR A C 1
ATOM 531 O O . THR A 1 71 ? 13.132 15.091 -4.728 1.00 75.88 71 THR A O 1
ATOM 534 N N . THR A 1 72 ? 11.502 13.536 -4.635 1.00 77.62 72 THR A N 1
ATOM 535 C CA . THR A 1 72 ? 11.939 12.852 -3.409 1.00 77.62 72 THR A CA 1
ATOM 536 C C . THR A 1 72 ? 12.082 11.341 -3.615 1.00 77.62 72 THR A C 1
ATOM 538 O O . THR A 1 72 ? 11.493 10.761 -4.511 1.00 77.62 72 THR A O 1
ATOM 541 N N . TRP A 1 73 ? 12.845 10.665 -2.755 1.00 81.25 73 TRP A N 1
ATOM 542 C CA . TRP A 1 73 ? 13.006 9.199 -2.772 1.00 81.25 73 TRP A CA 1
ATOM 543 C C . TRP A 1 73 ? 11.920 8.474 -1.962 1.00 81.25 73 TRP A C 1
ATOM 545 O O . TRP A 1 73 ? 12.188 7.470 -1.315 1.00 81.25 73 TRP A O 1
ATOM 555 N N . SER A 1 74 ? 10.717 9.045 -1.905 1.00 86.25 74 SER A N 1
ATOM 556 C CA . SER A 1 74 ? 9.647 8.604 -1.000 1.00 86.25 74 SER A CA 1
ATOM 557 C C . SER A 1 74 ? 8.373 8.179 -1.725 1.00 86.25 74 SER A C 1
ATOM 559 O O . SER A 1 74 ? 7.291 8.230 -1.149 1.00 86.25 74 SER A O 1
ATOM 561 N N . HIS A 1 75 ? 8.495 7.763 -2.983 1.00 89.56 75 HIS A N 1
ATOM 562 C CA . HIS A 1 75 ? 7.367 7.400 -3.838 1.00 89.56 75 HIS A CA 1
ATOM 563 C C . HIS A 1 75 ? 6.618 6.159 -3.329 1.00 89.56 75 HIS A C 1
ATOM 565 O O . HIS A 1 75 ? 5.393 6.170 -3.213 1.00 89.56 75 HIS A O 1
ATOM 571 N N . GLU A 1 76 ? 7.364 5.140 -2.911 1.00 90.31 76 GLU A N 1
ATOM 572 C CA . GLU A 1 76 ? 6.873 3.904 -2.296 1.00 90.31 76 GLU A CA 1
ATOM 573 C C . GLU A 1 76 ? 6.160 4.214 -0.973 1.00 90.31 76 GLU A C 1
ATOM 575 O O . GLU A 1 76 ? 5.073 3.708 -0.696 1.00 90.31 76 GLU A O 1
ATOM 580 N N . LEU A 1 77 ? 6.745 5.111 -0.171 1.00 92.44 77 LEU A N 1
ATOM 581 C CA . LEU A 1 77 ? 6.177 5.523 1.111 1.00 92.44 77 LEU A CA 1
ATOM 582 C C . LEU A 1 77 ? 4.891 6.337 0.927 1.00 92.44 77 LEU A C 1
ATOM 584 O O . LEU A 1 77 ? 3.925 6.135 1.664 1.00 92.44 77 LEU A O 1
ATOM 588 N N . ALA A 1 78 ? 4.857 7.237 -0.056 1.00 92.94 78 ALA A N 1
ATOM 589 C CA . ALA A 1 78 ? 3.658 7.990 -0.392 1.00 92.94 78 ALA A CA 1
ATOM 590 C C . ALA A 1 78 ? 2.535 7.044 -0.842 1.00 92.94 78 ALA A C 1
ATOM 592 O O . ALA A 1 78 ? 1.401 7.180 -0.384 1.00 92.94 78 ALA A O 1
ATOM 593 N N . LEU A 1 79 ? 2.863 6.035 -1.657 1.00 92.88 79 LEU A N 1
ATOM 594 C CA . LEU A 1 79 ? 1.915 5.004 -2.074 1.00 92.88 79 LEU A CA 1
ATOM 595 C C . LEU A 1 79 ? 1.394 4.185 -0.884 1.00 92.88 79 LEU A C 1
ATOM 597 O O . LEU A 1 79 ? 0.191 3.958 -0.795 1.00 92.88 79 LEU A O 1
ATOM 601 N N . ALA A 1 80 ? 2.266 3.793 0.049 1.00 95.12 80 ALA A N 1
ATOM 602 C CA . ALA A 1 80 ? 1.885 3.056 1.258 1.00 95.12 80 ALA A CA 1
ATOM 603 C C . ALA A 1 80 ? 0.994 3.880 2.195 1.00 95.12 80 ALA A C 1
ATOM 605 O O . ALA A 1 80 ? 0.074 3.356 2.825 1.00 95.12 80 ALA A O 1
ATOM 606 N N . SER A 1 81 ? 1.243 5.188 2.271 1.00 95.25 81 SER A N 1
ATOM 607 C CA . SER A 1 81 ? 0.524 6.087 3.175 1.00 95.25 81 SER A CA 1
ATOM 608 C C . SER A 1 81 ? -0.963 6.207 2.828 1.00 95.25 81 SER A C 1
ATOM 610 O O . SER A 1 81 ? -1.776 6.404 3.727 1.00 95.25 81 SER A O 1
ATOM 612 N N . GLY A 1 82 ? -1.339 6.079 1.551 1.00 92.81 82 GLY A N 1
ATOM 613 C CA . GLY A 1 82 ? -2.732 6.205 1.108 1.00 92.81 82 GLY A CA 1
ATOM 614 C C . GLY A 1 82 ? -3.651 5.140 1.726 1.00 92.81 82 GLY A C 1
ATOM 615 O O . GLY A 1 82 ? -4.569 5.491 2.471 1.00 92.81 82 GLY A O 1
ATOM 616 N N . PRO A 1 83 ? -3.402 3.840 1.485 1.00 92.88 83 PRO A N 1
ATOM 617 C CA . PRO A 1 83 ? -4.175 2.766 2.102 1.00 92.88 83 PRO A CA 1
ATOM 618 C C . PRO A 1 83 ? -4.066 2.737 3.634 1.00 92.88 83 PRO A C 1
ATOM 620 O O . PRO A 1 83 ? -5.049 2.407 4.294 1.00 92.88 83 PRO A O 1
ATOM 623 N N . LEU A 1 84 ? -2.924 3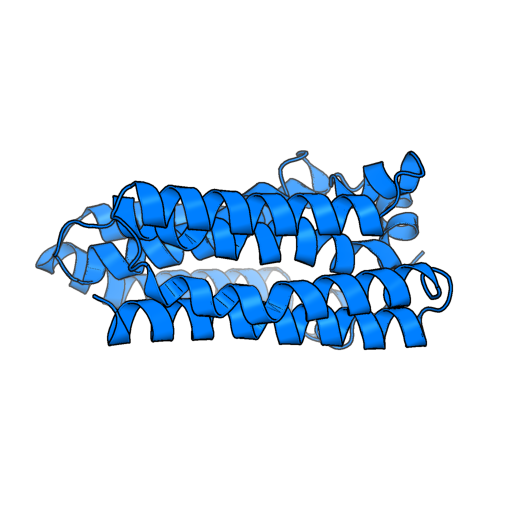.137 4.216 1.00 95.44 84 LEU A N 1
ATOM 624 C CA . LEU A 1 84 ? -2.799 3.302 5.673 1.00 95.44 84 LEU A CA 1
ATOM 625 C C . LEU A 1 84 ? -3.777 4.356 6.205 1.00 95.44 84 LEU A C 1
ATOM 627 O O . LEU A 1 84 ? -4.503 4.097 7.164 1.00 95.44 84 LEU A O 1
ATOM 631 N N . ALA A 1 85 ? -3.839 5.528 5.567 1.00 95.00 85 ALA A N 1
ATOM 632 C CA . ALA A 1 85 ? -4.786 6.575 5.934 1.00 95.00 85 ALA A CA 1
ATOM 633 C C . ALA A 1 85 ? -6.238 6.100 5.772 1.00 95.00 85 ALA A C 1
ATOM 635 O O . ALA A 1 85 ? -7.071 6.403 6.624 1.00 95.00 85 ALA A O 1
ATOM 636 N N . ALA A 1 86 ? -6.535 5.312 4.733 1.00 93.38 86 ALA A N 1
ATOM 637 C CA . ALA A 1 86 ? -7.856 4.722 4.532 1.00 93.38 86 ALA A CA 1
ATOM 638 C C . ALA A 1 86 ? -8.233 3.726 5.645 1.00 93.38 86 ALA A C 1
ATOM 640 O O . ALA A 1 86 ? -9.349 3.788 6.159 1.00 93.38 86 ALA A O 1
ATOM 641 N N . ALA A 1 87 ? -7.309 2.855 6.065 1.00 94.50 87 ALA A N 1
ATOM 642 C CA . ALA A 1 87 ? -7.531 1.917 7.167 1.00 94.50 87 ALA A CA 1
ATOM 643 C C . ALA A 1 87 ? -7.784 2.648 8.497 1.00 94.50 87 ALA A C 1
ATOM 645 O O . ALA A 1 87 ? -8.753 2.353 9.199 1.00 94.50 87 ALA A O 1
ATOM 646 N N . VAL A 1 88 ? -6.963 3.658 8.806 1.00 95.88 88 VAL A N 1
ATOM 647 C CA . VAL A 1 88 ? -7.128 4.513 9.993 1.00 95.88 88 VAL A CA 1
ATOM 648 C C . VAL A 1 88 ? -8.467 5.246 9.954 1.00 95.88 88 VAL A C 1
ATOM 650 O O . VAL A 1 88 ? -9.194 5.247 10.944 1.00 95.88 88 VAL A O 1
ATOM 653 N N . LEU A 1 89 ? -8.829 5.836 8.814 1.00 95.19 89 LEU A N 1
ATOM 654 C CA . LEU A 1 89 ? -10.097 6.543 8.638 1.00 95.19 89 LEU A CA 1
ATOM 655 C C . LEU A 1 89 ? -11.302 5.609 8.819 1.00 95.19 89 LEU A C 1
ATOM 657 O O . LEU A 1 89 ? -12.271 5.980 9.486 1.00 95.19 89 LEU A O 1
ATOM 661 N N . GLY A 1 90 ? -11.233 4.395 8.269 1.00 93.62 90 GLY A N 1
ATOM 662 C CA . GLY A 1 90 ? -12.251 3.363 8.451 1.00 93.62 90 GLY A CA 1
ATOM 663 C C . GLY A 1 90 ? -12.440 3.007 9.924 1.00 93.62 90 GLY A C 1
ATOM 664 O O . GLY A 1 90 ? -13.561 3.050 10.425 1.00 93.62 90 GLY A O 1
ATOM 665 N N . ALA A 1 91 ? -11.347 2.759 10.648 1.00 94.94 91 ALA A N 1
ATOM 666 C CA . ALA A 1 91 ? -11.395 2.445 12.074 1.00 94.94 91 ALA A CA 1
ATOM 667 C C . ALA A 1 91 ? -11.914 3.611 12.924 1.00 94.94 91 ALA A C 1
ATOM 669 O O . ALA A 1 91 ? -12.793 3.411 13.762 1.00 94.94 91 ALA A O 1
ATOM 670 N N . LEU A 1 92 ? -11.452 4.841 12.668 1.00 95.06 92 LEU A N 1
ATOM 671 C CA . LEU A 1 92 ? -11.973 6.040 13.332 1.00 95.06 92 LEU A CA 1
ATOM 672 C C . LEU A 1 92 ? -13.483 6.186 13.129 1.00 95.06 92 LEU A C 1
ATOM 674 O O . LEU A 1 92 ? -14.181 6.579 14.057 1.00 95.06 92 LEU A O 1
ATOM 678 N N . SER A 1 93 ? -13.996 5.818 11.952 1.00 93.38 93 SER A N 1
ATOM 679 C CA . SER A 1 93 ? -15.425 5.906 11.626 1.00 93.38 93 SER A CA 1
ATOM 680 C C . SER A 1 93 ? -16.301 4.927 12.419 1.00 93.38 93 SER A C 1
ATOM 682 O O . SER A 1 93 ? -17.509 5.136 12.500 1.00 93.38 93 SER A O 1
ATOM 684 N N . THR A 1 94 ? -15.719 3.890 13.034 1.00 91.50 94 THR A N 1
ATOM 685 C CA . THR A 1 94 ? -16.452 2.935 13.889 1.00 91.50 94 THR A CA 1
ATOM 686 C C . THR A 1 94 ? -16.684 3.442 15.315 1.00 91.50 94 THR A C 1
ATOM 688 O O . THR A 1 94 ? -17.532 2.906 16.021 1.00 91.50 94 THR A O 1
ATOM 691 N N . GLY A 1 95 ? -15.929 4.453 15.764 1.00 87.12 95 GLY A N 1
ATOM 692 C CA . GLY A 1 95 ? -15.995 4.975 17.135 1.00 87.12 95 GLY A CA 1
ATOM 693 C C . GLY A 1 95 ? -15.340 4.102 18.212 1.00 87.12 95 GLY A C 1
ATOM 694 O O . GLY A 1 95 ? -15.364 4.478 19.379 1.00 87.12 95 GLY A O 1
ATOM 695 N N . THR A 1 96 ? -14.715 2.981 17.842 1.00 83.19 96 THR A N 1
ATOM 696 C CA . THR A 1 96 ? -14.057 2.043 18.776 1.00 83.19 96 THR A CA 1
ATOM 697 C C . THR A 1 96 ? -12.751 2.575 19.371 1.00 83.19 96 THR A C 1
ATOM 699 O O . THR A 1 96 ? -12.311 2.112 20.416 1.00 83.19 96 THR A O 1
ATOM 702 N N . GLY A 1 97 ? -12.110 3.548 18.716 1.00 78.31 97 GLY A N 1
ATOM 703 C CA . GLY A 1 97 ? -10.802 4.068 19.129 1.00 78.31 97 GLY A CA 1
ATOM 704 C C . GLY A 1 97 ? -9.613 3.178 18.743 1.00 78.31 97 GLY A C 1
ATOM 705 O O . GLY A 1 97 ? -8.473 3.565 18.986 1.00 78.31 97 GLY A O 1
ATOM 706 N N . GLU A 1 98 ? -9.835 2.050 18.063 1.00 90.25 98 GLU A N 1
ATOM 707 C CA . GLU A 1 98 ? -8.795 1.070 17.697 1.00 90.25 98 GLU A CA 1
ATOM 708 C C . GLU A 1 98 ? -8.013 1.424 16.418 1.00 90.25 98 GLU A C 1
ATOM 710 O O . GLU A 1 98 ? -7.499 0.568 15.695 1.00 90.25 98 GLU A O 1
ATOM 715 N N . TRP A 1 99 ? -7.886 2.714 16.112 1.00 93.38 99 TRP A N 1
ATOM 716 C CA . TRP A 1 99 ? -7.251 3.179 14.878 1.00 93.38 99 TRP A CA 1
ATOM 717 C C . TRP A 1 99 ? -5.752 2.838 14.799 1.00 93.38 99 TRP A C 1
ATOM 719 O O . TRP A 1 99 ? -5.214 2.702 13.701 1.00 93.38 99 TRP A O 1
ATOM 729 N N . VAL A 1 100 ? -5.087 2.644 15.945 1.00 94.38 100 VAL A N 1
ATOM 730 C CA . VAL A 1 100 ? -3.695 2.165 16.012 1.00 94.38 100 VAL A CA 1
ATOM 731 C C . VAL A 1 100 ? -3.597 0.719 15.526 1.00 94.38 100 VAL A C 1
ATOM 733 O O . VAL A 1 100 ? -2.729 0.408 14.713 1.00 94.38 100 VAL A O 1
ATOM 736 N N . ASN A 1 101 ? -4.513 -0.155 15.953 1.00 94.56 101 ASN A N 1
ATOM 737 C CA . ASN A 1 101 ? -4.547 -1.541 15.487 1.00 94.56 101 ASN A CA 1
ATOM 738 C C . ASN A 1 101 ? -4.822 -1.587 13.983 1.00 94.56 101 ASN A C 1
ATOM 740 O O . ASN A 1 101 ? -4.138 -2.304 13.262 1.00 94.56 101 ASN A O 1
ATOM 744 N N . ALA A 1 102 ? -5.739 -0.755 13.486 1.00 94.44 102 ALA A N 1
ATOM 745 C CA . ALA A 1 102 ? -6.006 -0.657 12.052 1.00 94.44 102 ALA A CA 1
ATOM 746 C C . ALA A 1 102 ? -4.780 -0.204 11.243 1.00 94.44 102 ALA A C 1
ATOM 748 O O . ALA A 1 102 ? -4.510 -0.757 10.176 1.00 94.44 102 ALA A O 1
ATOM 749 N N . PHE A 1 103 ? -4.005 0.756 11.761 1.00 96.00 103 PHE A N 1
ATOM 750 C CA . PHE A 1 103 ? -2.729 1.149 11.161 1.00 96.00 103 PHE A CA 1
ATOM 751 C C . PHE A 1 103 ? -1.758 -0.037 11.093 1.00 96.00 103 PHE A C 1
ATOM 753 O O . PHE A 1 103 ? -1.203 -0.320 10.034 1.00 96.00 103 PHE A O 1
ATOM 760 N N . LEU A 1 104 ? -1.585 -0.753 12.206 1.00 96.62 104 LEU A N 1
ATOM 761 C CA . LEU A 1 104 ? -0.656 -1.877 12.309 1.00 96.62 104 LEU A CA 1
ATOM 762 C C . LEU A 1 104 ? -1.056 -3.051 11.404 1.00 96.62 104 LEU A C 1
ATOM 764 O O . LEU A 1 104 ? -0.212 -3.581 10.685 1.00 96.62 104 LEU A O 1
ATOM 768 N N . VAL A 1 105 ? -2.340 -3.412 11.372 1.00 95.25 105 VAL A N 1
ATOM 769 C CA . VAL A 1 105 ? -2.886 -4.491 10.529 1.00 95.25 105 VAL A CA 1
ATOM 770 C C . VAL A 1 105 ? -2.752 -4.185 9.036 1.00 95.25 105 VAL A C 1
ATOM 772 O O . VAL A 1 105 ? -2.599 -5.100 8.229 1.00 95.25 105 VAL A O 1
ATOM 775 N N . ALA A 1 106 ? -2.756 -2.910 8.647 1.00 96.25 106 ALA A N 1
ATOM 776 C CA . ALA A 1 106 ? -2.542 -2.516 7.261 1.00 96.25 106 ALA A CA 1
ATOM 777 C C . ALA A 1 106 ? -1.067 -2.604 6.818 1.00 96.25 106 ALA A C 1
ATOM 779 O O . ALA A 1 106 ? -0.815 -2.676 5.613 1.00 96.25 106 ALA A O 1
ATOM 780 N N . LEU A 1 107 ? -0.091 -2.651 7.741 1.00 96.44 107 LEU A N 1
ATOM 781 C CA . LEU A 1 107 ? 1.341 -2.653 7.402 1.00 96.44 107 LEU A CA 1
ATOM 782 C C . LEU A 1 107 ? 1.761 -3.812 6.480 1.00 96.44 107 LEU A C 1
ATOM 784 O O . LEU A 1 107 ? 2.410 -3.530 5.468 1.00 96.44 107 LEU A O 1
ATOM 788 N N . PRO A 1 108 ? 1.396 -5.087 6.732 1.00 96.75 108 PRO A N 1
ATOM 789 C CA . PRO A 1 108 ? 1.730 -6.177 5.814 1.00 96.75 108 PRO A CA 1
ATOM 790 C C . PRO A 1 108 ? 1.149 -5.965 4.411 1.00 96.75 108 PRO A C 1
ATOM 792 O O . PRO A 1 108 ? 1.830 -6.193 3.412 1.00 96.75 108 PRO A O 1
ATOM 795 N N . ILE A 1 109 ? -0.086 -5.458 4.330 1.00 96.19 109 ILE A N 1
ATOM 796 C CA . ILE A 1 109 ? -0.791 -5.223 3.064 1.00 96.19 109 ILE A CA 1
ATOM 797 C C . ILE A 1 109 ? -0.063 -4.148 2.250 1.00 96.19 109 ILE A C 1
ATOM 799 O O . ILE A 1 109 ? 0.292 -4.379 1.094 1.00 96.19 109 ILE A O 1
ATOM 803 N N . VAL A 1 110 ? 0.215 -2.986 2.848 1.00 96.00 110 VAL A N 1
ATOM 804 C CA . VAL A 1 110 ? 0.909 -1.900 2.134 1.00 96.00 110 VAL A CA 1
ATOM 805 C C . VAL A 1 110 ? 2.360 -2.243 1.826 1.00 96.00 110 VAL A C 1
ATOM 807 O O . VAL A 1 110 ? 2.884 -1.801 0.811 1.00 96.00 110 VAL A O 1
ATOM 810 N N . THR A 1 111 ? 3.002 -3.090 2.634 1.00 96.44 111 THR A N 1
ATOM 811 C CA . THR A 1 111 ? 4.345 -3.603 2.331 1.00 96.44 111 THR A CA 1
ATOM 812 C C . THR A 1 111 ? 4.345 -4.372 1.009 1.00 96.44 111 THR A C 1
ATOM 814 O O . THR A 1 111 ? 5.166 -4.104 0.131 1.00 96.44 111 THR A O 1
ATOM 817 N N . ILE A 1 112 ? 3.375 -5.273 0.823 1.00 95.81 112 ILE A N 1
ATOM 818 C CA . ILE A 1 112 ? 3.234 -6.051 -0.412 1.00 95.81 112 ILE A CA 1
ATOM 819 C C . ILE A 1 112 ? 2.940 -5.130 -1.601 1.00 95.81 112 ILE A C 1
ATOM 821 O O . ILE A 1 112 ? 3.658 -5.159 -2.597 1.00 95.81 112 ILE A O 1
ATOM 825 N N . PHE A 1 113 ? 1.907 -4.291 -1.523 1.00 94.31 113 PHE A N 1
ATOM 826 C CA . PHE A 1 113 ? 1.472 -3.526 -2.695 1.00 94.31 113 PHE A CA 1
ATOM 827 C C . PHE A 1 113 ? 2.375 -2.339 -3.025 1.00 94.31 113 PHE A C 1
ATOM 829 O O . PHE A 1 113 ? 2.647 -2.082 -4.197 1.00 94.31 113 PHE A O 1
ATOM 836 N N . SER A 1 114 ? 2.854 -1.613 -2.019 1.00 94.06 114 SER A N 1
ATOM 837 C CA . SER A 1 114 ? 3.548 -0.345 -2.243 1.00 94.06 114 SER A CA 1
ATOM 838 C C . SER A 1 114 ? 5.046 -0.498 -2.449 1.00 94.06 114 SER A C 1
ATOM 840 O O . SER A 1 114 ? 5.630 0.335 -3.133 1.00 94.06 114 SER A O 1
ATOM 842 N N . PHE A 1 115 ? 5.665 -1.549 -1.905 1.00 93.25 115 PHE A N 1
ATOM 843 C CA . PHE A 1 115 ? 7.098 -1.787 -2.082 1.00 93.25 115 PHE A CA 1
ATOM 844 C C . PHE A 1 115 ? 7.367 -2.897 -3.099 1.00 93.25 115 PHE A C 1
ATOM 846 O O . PHE A 1 115 ? 8.100 -2.668 -4.060 1.00 93.25 115 PHE A O 1
ATOM 853 N N . ALA A 1 116 ? 6.739 -4.070 -2.958 1.00 93.81 116 ALA A N 1
ATOM 854 C CA . ALA A 1 116 ? 6.912 -5.141 -3.943 1.00 93.81 116 ALA A CA 1
ATOM 855 C C . ALA A 1 116 ? 6.133 -4.849 -5.238 1.00 93.81 116 ALA A C 1
ATOM 857 O O . ALA A 1 116 ? 6.698 -4.897 -6.331 1.00 93.81 116 ALA A O 1
ATOM 858 N N . GLY A 1 117 ? 4.851 -4.492 -5.119 1.00 93.06 117 GLY A N 1
ATOM 859 C CA . GLY A 1 117 ? 3.980 -4.214 -6.263 1.00 93.06 117 GLY A CA 1
ATOM 860 C C . GLY A 1 117 ? 4.470 -3.045 -7.115 1.00 93.06 117 GLY A C 1
ATOM 861 O O . GLY A 1 117 ? 4.540 -3.171 -8.334 1.00 93.06 117 GLY A O 1
ATOM 862 N N . LEU A 1 118 ? 4.892 -1.944 -6.488 1.00 91.19 118 LEU A N 1
ATOM 863 C CA . LEU A 1 118 ? 5.434 -0.797 -7.219 1.00 91.19 118 LEU A CA 1
ATOM 864 C C . LEU A 1 118 ? 6.752 -1.129 -7.931 1.00 91.19 118 LEU A C 1
ATOM 866 O O . LEU A 1 118 ? 6.962 -0.678 -9.050 1.00 91.19 118 LEU A O 1
ATOM 870 N N . ALA A 1 119 ? 7.629 -1.936 -7.329 1.00 91.88 119 ALA A N 1
ATOM 871 C CA . ALA A 1 119 ? 8.866 -2.345 -7.992 1.00 91.88 119 ALA A CA 1
ATOM 872 C C . ALA A 1 119 ? 8.615 -3.214 -9.223 1.00 91.88 119 ALA A C 1
ATOM 874 O O . ALA A 1 119 ? 9.266 -3.028 -10.249 1.00 91.88 119 ALA A O 1
ATOM 875 N N . LEU A 1 120 ? 7.649 -4.126 -9.129 1.00 92.50 120 LEU A N 1
ATOM 876 C CA . LEU A 1 120 ? 7.207 -4.942 -10.251 1.00 92.50 120 LEU A CA 1
ATOM 877 C C . LEU A 1 120 ? 6.588 -4.082 -11.362 1.00 92.50 120 LEU A C 1
ATOM 879 O O . LEU A 1 120 ? 6.868 -4.296 -12.538 1.00 92.50 120 LEU A O 1
ATOM 883 N N . ASP A 1 121 ? 5.780 -3.094 -10.978 1.00 90.00 121 ASP A N 1
ATOM 884 C CA . ASP A 1 121 ? 5.108 -2.186 -11.901 1.00 90.00 121 ASP A CA 1
ATOM 885 C C . ASP A 1 121 ? 6.074 -1.236 -12.626 1.00 90.00 121 ASP A C 1
ATOM 887 O O . ASP A 1 121 ? 5.916 -0.938 -13.808 1.00 90.00 121 ASP A O 1
ATOM 891 N N . GLU A 1 122 ? 7.088 -0.742 -11.924 1.00 88.56 122 GLU A N 1
ATOM 892 C CA . GLU A 1 122 ? 8.036 0.242 -12.450 1.00 88.56 122 GLU A CA 1
ATOM 893 C C . GLU A 1 122 ? 9.203 -0.400 -13.216 1.00 88.56 122 GLU A C 1
ATOM 895 O O . GLU A 1 122 ? 9.908 0.302 -13.941 1.00 88.56 122 GLU A O 1
ATOM 900 N N . HIS A 1 123 ? 9.404 -1.718 -13.102 1.00 89.06 123 HIS A N 1
ATOM 901 C CA . HIS A 1 123 ? 10.508 -2.423 -13.758 1.00 89.06 123 HIS A CA 1
ATOM 902 C C . HIS A 1 123 ? 10.524 -2.272 -15.293 1.00 89.06 123 HIS A C 1
ATOM 904 O O . HIS A 1 123 ? 11.573 -1.890 -15.815 1.00 89.06 123 HIS A O 1
ATOM 910 N N . PRO A 1 124 ? 9.407 -2.462 -16.031 1.00 87.56 124 PRO A N 1
ATOM 911 C CA . PRO A 1 124 ? 9.398 -2.302 -17.491 1.00 87.56 124 PRO A CA 1
ATOM 912 C C . PRO A 1 124 ? 9.704 -0.875 -17.958 1.00 87.56 124 PRO A C 1
ATOM 914 O O . PRO A 1 124 ? 10.154 -0.670 -19.081 1.00 87.56 124 PRO A O 1
ATOM 917 N N . ASP A 1 125 ? 9.459 0.118 -17.100 1.00 85.50 125 ASP A N 1
ATOM 918 C CA . ASP A 1 125 ? 9.660 1.532 -17.412 1.00 85.50 125 ASP A CA 1
ATOM 919 C C . ASP A 1 125 ? 10.962 2.096 -16.830 1.00 85.50 125 ASP A C 1
ATOM 921 O O . ASP A 1 125 ? 11.222 3.297 -16.962 1.00 85.50 125 ASP A O 1
ATOM 925 N N . ALA A 1 126 ? 11.777 1.266 -16.171 1.00 86.81 126 ALA A N 1
ATOM 926 C CA . ALA A 1 126 ? 12.926 1.729 -15.405 1.00 86.81 126 ALA A CA 1
ATOM 927 C C . ALA A 1 126 ? 13.921 2.508 -16.271 1.00 86.81 126 ALA A C 1
ATOM 929 O O . ALA A 1 126 ? 14.296 3.626 -15.915 1.00 86.81 126 ALA A O 1
ATOM 930 N N . GLU A 1 127 ? 14.273 1.982 -17.446 1.00 85.44 127 GLU A N 1
ATOM 931 C CA . GLU A 1 127 ? 15.204 2.643 -18.366 1.00 85.44 127 GLU A CA 1
ATOM 932 C C . GLU A 1 127 ? 14.676 4.014 -18.827 1.00 85.44 127 GLU A C 1
ATOM 934 O O . GLU A 1 127 ? 15.363 5.037 -18.725 1.00 85.44 127 GLU A O 1
ATOM 939 N N . ALA A 1 128 ? 13.421 4.061 -19.284 1.00 85.06 128 ALA A N 1
ATOM 940 C CA . ALA A 1 128 ? 12.797 5.287 -19.773 1.00 85.06 128 ALA A CA 1
ATOM 941 C C . ALA A 1 128 ? 12.632 6.338 -18.661 1.00 85.06 128 ALA A C 1
ATOM 943 O O . ALA A 1 128 ? 12.758 7.539 -18.913 1.00 85.06 128 ALA A O 1
ATOM 944 N N . ASN A 1 129 ? 12.346 5.911 -17.428 1.00 86.62 129 ASN A N 1
ATOM 945 C CA . ASN A 1 129 ? 12.151 6.804 -16.287 1.00 86.62 129 ASN A CA 1
ATOM 946 C C . ASN A 1 129 ? 13.477 7.306 -15.695 1.00 86.62 129 ASN A C 1
ATOM 948 O O . ASN A 1 129 ? 13.551 8.475 -15.308 1.00 86.62 129 ASN A O 1
ATOM 952 N N . LEU A 1 130 ? 14.546 6.504 -15.720 1.00 85.06 130 LEU A N 1
ATOM 953 C CA . LEU A 1 130 ? 15.895 6.965 -15.372 1.00 85.06 130 LEU A CA 1
ATOM 954 C C . LEU A 1 130 ? 16.357 8.095 -16.299 1.00 85.06 130 LEU A C 1
ATOM 956 O O . LEU A 1 130 ? 16.826 9.128 -15.821 1.00 85.06 130 LEU A O 1
ATOM 960 N N . LYS A 1 131 ? 16.125 7.968 -17.614 1.00 86.62 131 LYS A N 1
ATOM 961 C CA . LYS A 1 131 ? 16.437 9.023 -18.601 1.00 86.62 131 LYS A CA 1
ATOM 962 C C . LYS A 1 131 ? 15.654 10.324 -18.365 1.00 86.62 131 LYS A C 1
ATOM 964 O O . LYS A 1 131 ? 16.126 11.399 -18.721 1.00 86.62 131 LYS A O 1
ATOM 969 N N . LYS A 1 132 ? 14.474 10.246 -17.742 1.00 84.88 132 LYS A N 1
ATOM 970 C CA . LYS A 1 132 ? 13.644 11.405 -17.356 1.00 84.88 132 LYS A CA 1
ATOM 971 C C . LYS A 1 132 ? 14.041 12.017 -16.002 1.00 84.88 132 LYS A C 1
ATOM 973 O O . LYS A 1 132 ? 13.433 13.003 -15.592 1.00 84.88 132 LYS A O 1
ATOM 978 N N . GLY A 1 133 ? 15.026 11.451 -15.299 1.00 83.44 133 GLY A N 1
ATOM 979 C CA . GLY A 1 133 ? 15.474 11.930 -13.986 1.00 83.44 133 GLY A CA 1
ATOM 980 C C . GLY A 1 133 ? 14.508 11.614 -12.840 1.00 83.44 133 GLY A C 1
ATOM 981 O O . GLY A 1 133 ? 14.518 12.299 -11.815 1.00 83.44 133 GLY A O 1
ATOM 982 N N . VAL A 1 134 ? 13.652 10.605 -13.015 1.00 84.38 134 VAL A N 1
ATOM 983 C CA . VAL A 1 134 ? 12.663 10.188 -12.017 1.00 84.38 134 VAL A CA 1
ATOM 984 C C . VAL A 1 134 ? 13.357 9.499 -10.835 1.00 84.38 134 VAL A C 1
ATOM 986 O O . VAL A 1 134 ? 14.331 8.768 -11.008 1.00 84.38 134 VAL A O 1
ATOM 989 N N . LYS A 1 135 ? 12.857 9.728 -9.616 1.00 81.62 135 LYS A N 1
ATOM 990 C CA . LYS A 1 135 ? 13.422 9.221 -8.360 1.00 81.62 135 LYS A CA 1
ATOM 991 C C . LYS A 1 135 ? 12.481 8.198 -7.725 1.00 81.62 135 LYS A C 1
ATOM 993 O O . LYS A 1 135 ? 11.413 8.548 -7.237 1.00 81.62 135 LYS A O 1
ATOM 998 N N . SER A 1 136 ? 12.895 6.934 -7.724 1.00 83.00 136 SER A N 1
ATOM 999 C CA . SER A 1 136 ? 12.222 5.823 -7.036 1.00 83.00 136 SER A CA 1
ATOM 1000 C C . SER A 1 136 ? 13.258 4.741 -6.742 1.00 83.00 136 SER A C 1
ATOM 1002 O O . SER A 1 136 ? 14.221 4.587 -7.500 1.00 83.00 136 SER A O 1
ATOM 1004 N N . LEU A 1 137 ? 13.071 3.983 -5.664 1.00 84.19 137 LEU A N 1
ATOM 1005 C CA . LEU A 1 137 ? 13.954 2.868 -5.324 1.00 84.19 137 LEU A CA 1
ATOM 1006 C C . LEU A 1 137 ? 14.014 1.804 -6.438 1.00 84.19 137 LEU A C 1
ATOM 1008 O O . LEU A 1 137 ? 15.134 1.431 -6.787 1.00 84.19 137 LEU A O 1
ATOM 1012 N N . PRO A 1 138 ? 12.900 1.376 -7.076 1.00 85.44 138 PRO A N 1
ATOM 1013 C CA . PRO A 1 138 ? 12.911 0.415 -8.179 1.00 85.44 138 PRO A CA 1
ATOM 1014 C C . PRO A 1 138 ? 13.869 0.768 -9.315 1.00 85.44 138 PRO A C 1
ATOM 1016 O O . PRO A 1 138 ? 14.559 -0.103 -9.839 1.00 85.44 138 PRO A O 1
ATOM 1019 N N . TYR A 1 139 ? 13.971 2.050 -9.664 1.00 85.94 139 TYR A N 1
ATOM 1020 C CA . TYR A 1 139 ? 14.871 2.488 -10.728 1.00 85.94 139 TYR A CA 1
ATOM 1021 C C . TYR A 1 139 ? 16.338 2.370 -10.324 1.00 85.94 139 TYR A C 1
ATOM 1023 O O . TYR A 1 139 ? 17.168 2.005 -11.147 1.00 85.94 139 TYR A O 1
ATOM 1031 N N . LYS A 1 140 ? 16.663 2.627 -9.051 1.00 86.12 140 LYS A N 1
ATOM 1032 C CA . LYS A 1 140 ? 18.026 2.450 -8.536 1.00 86.12 140 LYS A CA 1
ATOM 1033 C C . LYS A 1 140 ? 18.417 0.985 -8.421 1.00 86.12 140 LYS A C 1
ATOM 1035 O O . LYS A 1 140 ? 19.577 0.666 -8.652 1.00 86.12 140 LYS A O 1
ATOM 1040 N N . LEU A 1 141 ? 17.468 0.097 -8.117 1.00 86.12 141 LEU A N 1
ATOM 1041 C CA . LEU A 1 141 ? 17.713 -1.346 -8.194 1.00 86.12 141 LEU A CA 1
ATOM 1042 C C . LEU A 1 141 ? 18.137 -1.735 -9.608 1.00 86.12 141 LEU A C 1
ATOM 1044 O O . LEU A 1 141 ? 19.141 -2.417 -9.770 1.00 86.12 141 LEU A O 1
ATOM 1048 N N . TRP A 1 142 ? 17.410 -1.247 -10.614 1.00 87.31 142 TRP A N 1
ATOM 1049 C CA . TRP A 1 142 ? 17.735 -1.497 -12.014 1.00 87.31 142 TRP A CA 1
ATOM 1050 C C . TRP A 1 142 ? 19.092 -0.891 -12.408 1.00 87.31 142 TRP A C 1
ATOM 1052 O O . TRP A 1 142 ? 19.942 -1.597 -12.939 1.00 87.31 142 TRP A O 1
ATOM 1062 N N . GLU A 1 143 ? 19.341 0.382 -12.076 1.00 88.44 143 GLU A N 1
ATOM 1063 C CA . GLU A 1 143 ? 20.597 1.092 -12.382 1.00 88.44 143 GLU A CA 1
ATOM 1064 C C . GLU A 1 143 ? 21.829 0.415 -11.768 1.00 88.44 143 GLU A C 1
ATOM 1066 O O . GLU A 1 143 ? 22.888 0.373 -12.391 1.00 88.44 143 GLU A O 1
ATOM 1071 N N . TYR A 1 144 ? 21.697 -0.133 -10.557 1.00 89.69 144 TYR A N 1
ATOM 1072 C CA . TYR A 1 144 ? 22.778 -0.842 -9.871 1.00 89.69 144 TYR A CA 1
ATOM 1073 C C . TYR A 1 144 ? 22.824 -2.346 -10.165 1.00 89.69 144 TYR A C 1
ATOM 1075 O O . TYR A 1 144 ? 23.665 -3.041 -9.597 1.00 89.69 144 TYR A O 1
ATOM 1083 N N . GLY A 1 145 ? 21.945 -2.864 -11.028 1.00 87.88 145 GLY A N 1
ATOM 1084 C CA . GLY A 1 145 ? 21.889 -4.291 -11.350 1.00 87.88 145 GLY A CA 1
ATOM 1085 C C . GLY A 1 145 ? 21.496 -5.178 -10.162 1.00 87.88 145 GLY A C 1
ATOM 1086 O O . GLY A 1 145 ? 21.878 -6.346 -10.109 1.00 87.88 145 GLY A O 1
ATOM 1087 N N . PHE A 1 146 ? 20.759 -4.637 -9.189 1.00 91.19 146 PHE A N 1
ATOM 1088 C CA . PHE A 1 146 ? 20.216 -5.419 -8.085 1.00 91.19 146 PHE A CA 1
ATOM 1089 C C . PHE A 1 146 ? 19.076 -6.317 -8.580 1.00 91.19 146 PHE A C 1
ATOM 1091 O O . PHE A 1 146 ? 18.172 -5.879 -9.291 1.00 91.19 146 PHE A O 1
ATOM 1098 N N . ASP A 1 147 ? 19.098 -7.582 -8.165 1.00 91.88 147 ASP A N 1
ATOM 1099 C CA . ASP A 1 147 ? 18.138 -8.595 -8.602 1.00 91.88 147 ASP A CA 1
ATOM 1100 C C . ASP A 1 147 ? 16.712 -8.268 -8.113 1.00 91.88 147 ASP A C 1
ATOM 1102 O O . ASP A 1 147 ? 16.416 -8.309 -6.914 1.00 91.88 147 ASP A O 1
ATOM 1106 N N . LEU A 1 148 ? 15.810 -7.968 -9.060 1.00 93.12 148 LEU A N 1
ATOM 1107 C CA . LEU A 1 148 ? 14.401 -7.656 -8.780 1.00 93.12 148 LEU A CA 1
ATOM 1108 C C . LEU A 1 148 ? 13.736 -8.768 -7.962 1.00 93.12 148 LEU A C 1
ATOM 1110 O O . LEU A 1 148 ? 13.017 -8.492 -7.008 1.00 93.12 148 LEU A O 1
ATOM 1114 N N . CYS A 1 149 ? 13.989 -10.030 -8.308 1.00 94.62 149 CYS A N 1
ATOM 1115 C CA . CYS A 1 149 ? 13.370 -11.176 -7.645 1.00 94.62 149 CYS A CA 1
ATOM 1116 C C . CYS A 1 149 ? 13.734 -11.234 -6.153 1.00 94.62 149 CYS A C 1
ATOM 1118 O O . CYS A 1 149 ? 12.862 -11.436 -5.309 1.00 94.62 149 CYS A O 1
ATOM 1120 N N . SER A 1 150 ? 14.996 -10.977 -5.817 1.00 93.44 150 SER A N 1
ATOM 1121 C CA . SER A 1 150 ? 15.490 -10.885 -4.442 1.00 93.44 150 SER A CA 1
ATOM 1122 C C . SER A 1 150 ? 14.857 -9.714 -3.693 1.00 93.44 150 SER A C 1
ATOM 1124 O O . SER A 1 150 ? 14.471 -9.860 -2.533 1.00 93.44 150 SER A O 1
ATOM 1126 N N . TYR A 1 151 ? 14.682 -8.570 -4.362 1.00 94.50 151 TYR A N 1
ATOM 1127 C CA . TYR A 1 151 ? 13.985 -7.417 -3.790 1.00 94.50 151 TYR 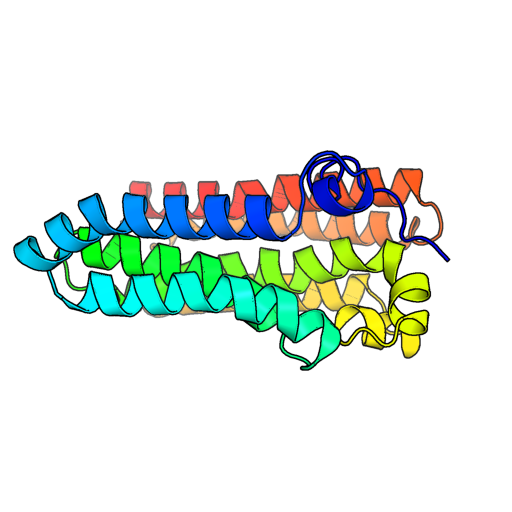A CA 1
ATOM 1128 C C . TYR A 1 151 ? 12.520 -7.735 -3.459 1.00 94.50 151 TYR A C 1
ATOM 1130 O O . TYR A 1 151 ? 12.056 -7.436 -2.360 1.00 94.50 151 TYR A O 1
ATOM 1138 N N . LEU A 1 152 ? 11.800 -8.389 -4.376 1.00 95.69 152 LEU A N 1
ATOM 1139 C CA . LEU A 1 152 ? 10.416 -8.812 -4.150 1.00 95.69 152 LEU A CA 1
ATOM 1140 C C . LEU A 1 152 ? 10.322 -9.801 -2.979 1.00 95.69 152 LEU A C 1
ATOM 1142 O O . LEU A 1 152 ? 9.497 -9.612 -2.086 1.00 95.69 152 LEU A O 1
ATOM 1146 N N . LEU A 1 153 ? 11.192 -10.819 -2.944 1.00 94.56 153 LEU A N 1
ATOM 1147 C CA . LEU A 1 153 ? 11.236 -11.806 -1.858 1.00 94.56 153 LEU A CA 1
ATOM 1148 C C . LEU A 1 153 ? 11.448 -11.153 -0.494 1.00 94.56 153 LEU A C 1
ATOM 1150 O O . LEU A 1 153 ? 10.755 -11.508 0.456 1.00 94.56 153 LEU A O 1
ATOM 1154 N N . MET A 1 154 ? 12.364 -10.187 -0.401 1.00 95.38 154 MET A N 1
ATOM 1155 C CA . MET A 1 154 ? 12.626 -9.456 0.837 1.00 95.38 154 MET A CA 1
ATOM 1156 C C . MET A 1 154 ? 11.355 -8.791 1.379 1.00 95.38 154 MET A C 1
ATOM 1158 O O . MET A 1 154 ? 11.066 -8.916 2.567 1.00 95.38 154 MET A O 1
ATOM 1162 N N . TRP A 1 155 ? 10.569 -8.126 0.526 1.00 95.94 155 TRP A N 1
ATOM 1163 C CA . TRP A 1 155 ? 9.336 -7.461 0.956 1.00 95.94 155 TRP A CA 1
ATOM 1164 C C . TRP A 1 155 ? 8.209 -8.427 1.296 1.00 95.94 155 TRP A C 1
ATOM 1166 O O . TRP A 1 155 ? 7.490 -8.185 2.265 1.00 95.94 155 TRP A O 1
ATOM 1176 N N . PHE A 1 156 ? 8.076 -9.539 0.567 1.00 95.88 156 PHE A N 1
ATOM 1177 C CA . PHE A 1 156 ? 7.152 -10.597 0.970 1.00 95.88 156 PHE A CA 1
ATOM 1178 C C . PHE A 1 156 ? 7.534 -11.141 2.349 1.00 95.88 156 PHE A C 1
ATOM 1180 O O . PHE A 1 156 ? 6.698 -11.153 3.247 1.00 95.88 156 PHE A O 1
ATOM 1187 N N . ILE A 1 157 ? 8.802 -11.502 2.566 1.00 95.62 157 ILE A N 1
ATOM 1188 C CA . ILE A 1 157 ? 9.286 -11.973 3.871 1.00 95.62 157 ILE A CA 1
ATOM 1189 C C . ILE A 1 157 ? 9.019 -10.924 4.957 1.00 95.62 157 ILE A C 1
ATOM 1191 O O . ILE A 1 157 ? 8.489 -11.271 6.007 1.00 95.62 157 ILE A O 1
ATOM 1195 N N . ALA A 1 158 ? 9.310 -9.646 4.702 1.00 96.88 158 ALA A N 1
ATOM 1196 C CA . ALA A 1 158 ? 9.044 -8.567 5.649 1.00 96.88 158 ALA A CA 1
ATOM 1197 C C . ALA A 1 158 ? 7.553 -8.465 6.018 1.00 96.88 158 ALA A C 1
ATOM 1199 O O . ALA A 1 158 ? 7.230 -8.351 7.200 1.00 96.88 158 ALA A O 1
ATOM 1200 N N . ALA A 1 159 ? 6.647 -8.567 5.041 1.00 97.25 159 ALA A N 1
ATOM 1201 C CA . ALA A 1 159 ? 5.205 -8.544 5.279 1.00 97.25 159 ALA A CA 1
ATOM 1202 C C . ALA A 1 159 ? 4.739 -9.731 6.139 1.00 97.25 159 ALA A C 1
ATOM 1204 O O . ALA A 1 159 ? 3.986 -9.544 7.094 1.00 97.25 159 ALA A O 1
ATOM 1205 N N . TYR A 1 160 ? 5.226 -10.943 5.857 1.00 97.69 160 TYR A N 1
ATOM 1206 C CA . TYR A 1 160 ? 4.887 -12.129 6.648 1.00 97.69 160 TYR A CA 1
ATOM 1207 C C . TYR A 1 160 ? 5.511 -12.098 8.048 1.00 97.69 160 TYR A C 1
ATOM 1209 O O . TYR A 1 160 ? 4.841 -12.454 9.014 1.00 97.69 160 TYR A O 1
ATOM 1217 N N . CYS A 1 161 ? 6.743 -11.606 8.200 1.00 97.75 161 CYS A N 1
ATOM 1218 C CA . CYS A 1 161 ? 7.352 -11.368 9.511 1.00 97.75 161 CYS A CA 1
ATOM 1219 C C . CYS A 1 161 ? 6.545 -10.350 10.327 1.00 97.75 161 CYS A C 1
ATOM 1221 O O . CYS A 1 161 ? 6.289 -10.579 11.509 1.00 97.75 161 CYS A O 1
ATOM 1223 N N . ALA A 1 162 ? 6.097 -9.258 9.698 1.00 97.50 162 ALA A N 1
ATOM 1224 C CA . ALA A 1 162 ? 5.219 -8.285 10.336 1.00 97.50 162 ALA A CA 1
ATOM 1225 C C . ALA A 1 162 ? 3.895 -8.932 10.766 1.00 97.50 162 ALA A C 1
ATOM 1227 O O . ALA A 1 162 ? 3.474 -8.747 11.903 1.00 97.50 162 ALA A O 1
ATOM 1228 N N . GLN A 1 163 ? 3.273 -9.757 9.918 1.00 98.06 163 GLN A N 1
ATOM 1229 C CA . GLN A 1 163 ? 2.059 -10.489 10.286 1.00 98.06 163 GLN A CA 1
ATOM 1230 C C . GLN A 1 163 ? 2.282 -11.414 11.495 1.00 98.06 163 GLN A C 1
ATOM 1232 O O . GLN A 1 163 ? 1.480 -11.393 12.425 1.00 98.06 163 GLN A O 1
ATOM 1237 N N . VAL A 1 164 ? 3.367 -12.197 11.521 1.00 98.19 164 VAL A N 1
ATOM 1238 C CA . VAL A 1 164 ? 3.696 -13.075 12.664 1.00 98.19 164 VAL A CA 1
ATOM 1239 C C . VAL A 1 164 ? 3.870 -12.265 13.939 1.00 98.19 164 VAL A C 1
ATOM 1241 O O . VAL A 1 164 ? 3.365 -12.662 14.987 1.00 98.19 164 VAL A O 1
ATOM 1244 N N . PHE A 1 165 ? 4.542 -11.117 13.855 1.00 98.06 165 PHE A N 1
ATOM 1245 C CA . PHE A 1 165 ? 4.687 -10.217 14.992 1.00 98.06 165 PHE A CA 1
ATOM 1246 C C . PHE A 1 165 ? 3.328 -9.714 15.498 1.00 98.06 165 PHE A C 1
ATOM 1248 O O . PHE A 1 165 ? 3.086 -9.731 16.700 1.00 98.06 165 PHE A O 1
ATOM 1255 N N . LEU A 1 166 ? 2.416 -9.329 14.601 1.00 98.19 166 LEU A N 1
ATOM 1256 C CA . LEU A 1 166 ? 1.067 -8.885 14.972 1.00 98.19 166 LEU A CA 1
ATOM 1257 C C . LEU A 1 166 ? 0.228 -10.003 15.607 1.00 98.19 166 LEU A C 1
ATOM 1259 O O . LEU A 1 166 ? -0.537 -9.732 16.530 1.00 98.19 166 LEU A O 1
ATOM 1263 N N . VAL A 1 167 ? 0.392 -11.251 15.158 1.00 98.00 167 VAL A N 1
ATOM 1264 C CA . VAL A 1 167 ? -0.221 -12.424 15.804 1.00 98.00 167 VAL A CA 1
ATOM 1265 C C . VAL A 1 167 ? 0.368 -12.639 17.199 1.00 98.00 167 VAL A C 1
ATOM 1267 O O . VAL A 1 167 ? -0.373 -12.794 18.165 1.00 98.00 167 VAL A O 1
ATOM 1270 N N . ALA A 1 168 ? 1.696 -12.597 17.334 1.00 97.69 168 ALA A N 1
ATOM 1271 C CA . ALA A 1 168 ? 2.373 -12.755 18.621 1.00 97.69 168 ALA A CA 1
ATOM 1272 C C . ALA A 1 168 ? 2.022 -11.636 19.619 1.00 97.69 168 ALA A C 1
ATOM 1274 O O . ALA A 1 168 ? 1.953 -11.881 20.821 1.00 97.69 168 ALA A O 1
ATOM 1275 N N . ALA A 1 169 ? 1.766 -10.423 19.123 1.00 96.81 169 ALA A N 1
ATOM 1276 C CA . ALA A 1 169 ? 1.312 -9.280 19.911 1.00 96.81 169 ALA A CA 1
ATOM 1277 C C . ALA A 1 169 ? -0.186 -9.335 20.277 1.00 96.81 169 ALA A C 1
ATOM 1279 O O . ALA A 1 169 ? -0.661 -8.455 20.991 1.00 96.81 169 ALA A O 1
ATOM 1280 N N . GLY A 1 170 ? -0.936 -10.331 19.789 1.00 95.69 170 GLY A N 1
ATOM 1281 C CA . GLY A 1 170 ? -2.372 -10.475 20.043 1.00 95.69 170 GLY A CA 1
ATOM 1282 C C . GLY A 1 170 ? -3.262 -9.495 19.271 1.00 95.69 170 GLY A C 1
ATOM 1283 O O . GLY A 1 170 ? -4.431 -9.353 19.611 1.00 95.69 170 GLY A O 1
ATOM 1284 N N . ILE A 1 171 ? -2.728 -8.814 18.250 1.00 95.94 171 ILE A N 1
ATOM 1285 C CA . ILE A 1 171 ? -3.485 -7.876 17.402 1.00 95.94 171 ILE A CA 1
ATOM 1286 C C . ILE A 1 171 ? -4.236 -8.632 16.300 1.00 95.94 171 ILE A C 1
ATOM 1288 O O . ILE A 1 171 ? -5.362 -8.280 15.963 1.00 95.94 171 ILE A O 1
ATOM 1292 N N . LEU A 1 172 ? -3.611 -9.668 15.733 1.00 97.38 172 LEU A N 1
ATOM 1293 C CA . LEU A 1 172 ? -4.228 -10.546 14.741 1.00 97.38 172 LEU A CA 1
ATOM 1294 C C . LEU A 1 172 ? -4.531 -11.917 15.342 1.00 97.38 172 LEU A C 1
ATOM 1296 O O . LEU A 1 172 ? -3.725 -12.471 16.092 1.00 97.38 172 LEU A O 1
ATOM 1300 N N . ALA A 1 173 ? -5.657 -12.508 14.949 1.00 97.50 173 ALA A N 1
ATOM 1301 C CA . ALA A 1 173 ? -5.990 -13.874 15.323 1.00 97.50 173 ALA A CA 1
ATOM 1302 C C . ALA A 1 173 ? -4.961 -14.861 14.728 1.00 97.50 173 ALA A C 1
ATOM 1304 O O . ALA A 1 173 ? -4.555 -14.692 13.571 1.00 97.50 173 ALA A O 1
ATOM 1305 N N . PRO A 1 174 ? -4.575 -15.944 15.434 1.00 97.75 174 PRO A N 1
ATOM 1306 C CA . PRO A 1 174 ? -3.656 -16.952 14.894 1.00 97.75 174 PRO A CA 1
ATOM 1307 C C . PRO A 1 174 ? -4.121 -17.567 13.567 1.00 97.75 174 PRO A C 1
ATOM 1309 O O . PRO A 1 174 ? -3.301 -17.903 12.713 1.00 97.75 174 PRO A O 1
ATOM 1312 N N . LEU A 1 175 ? -5.440 -17.657 13.354 1.00 97.88 175 LEU A N 1
ATOM 1313 C CA . LEU A 1 175 ? -6.026 -18.180 12.120 1.00 97.88 175 LEU A CA 1
ATOM 1314 C C . LEU A 1 175 ? -5.740 -17.298 10.894 1.00 97.88 175 LEU A C 1
ATOM 1316 O O . LEU A 1 175 ? -5.787 -17.794 9.774 1.00 97.88 175 LEU A O 1
ATOM 1320 N N . THR A 1 176 ? -5.334 -16.034 11.062 1.00 97.94 176 THR A N 1
ATOM 1321 C CA . THR A 1 176 ? -4.804 -15.221 9.949 1.00 97.94 176 THR A CA 1
ATOM 1322 C C . THR A 1 176 ? -3.595 -15.870 9.269 1.00 97.94 176 THR A C 1
ATOM 1324 O O . THR A 1 176 ? -3.309 -15.568 8.112 1.00 97.94 176 THR A O 1
ATOM 1327 N N . GLY A 1 177 ? -2.936 -16.833 9.927 1.00 97.06 177 GLY A N 1
ATOM 1328 C CA . GLY A 1 177 ? -1.907 -17.691 9.344 1.00 97.06 177 GLY A CA 1
ATOM 1329 C C . GLY A 1 177 ? -2.337 -18.455 8.083 1.00 97.06 177 GLY A C 1
ATOM 1330 O O . GLY A 1 177 ? -1.472 -18.915 7.344 1.00 97.06 177 GLY A O 1
ATOM 1331 N N . ILE A 1 178 ? -3.632 -18.536 7.749 1.00 97.75 178 ILE A N 1
ATOM 1332 C CA . ILE A 1 178 ? -4.077 -19.079 6.453 1.00 97.75 178 ILE A CA 1
ATOM 1333 C C . ILE A 1 178 ? -3.484 -18.331 5.248 1.00 97.75 178 ILE A C 1
ATOM 1335 O O . ILE A 1 178 ? -3.332 -18.925 4.182 1.00 97.75 178 ILE A O 1
ATOM 1339 N N . THR A 1 179 ? -3.071 -17.066 5.403 1.00 97.88 179 THR A N 1
ATOM 1340 C CA . THR A 1 179 ? -2.362 -16.307 4.356 1.00 97.88 179 THR A CA 1
ATOM 1341 C C . THR A 1 179 ? -1.042 -16.960 3.930 1.00 97.88 179 THR A C 1
ATOM 1343 O O . THR A 1 179 ? -0.553 -16.687 2.831 1.00 97.88 179 THR A O 1
ATOM 1346 N N . PHE A 1 180 ? -0.451 -17.835 4.753 1.00 97.38 180 PHE A N 1
ATOM 1347 C CA . PHE A 1 180 ? 0.813 -18.518 4.455 1.00 97.38 180 PHE A CA 1
ATOM 1348 C C . PHE A 1 180 ? 0.696 -19.512 3.298 1.00 97.38 180 PHE A C 1
ATOM 1350 O O . PHE A 1 180 ? 1.710 -19.840 2.686 1.00 97.38 180 PHE A O 1
ATOM 1357 N N . ILE A 1 181 ? -0.521 -19.924 2.919 1.00 97.19 181 ILE A N 1
ATOM 1358 C CA . ILE A 1 181 ? -0.737 -20.735 1.712 1.00 97.19 181 ILE A CA 1
ATOM 1359 C C . ILE A 1 181 ? -0.280 -20.015 0.432 1.00 97.19 181 ILE A C 1
ATOM 1361 O O . ILE A 1 181 ? 0.037 -20.663 -0.563 1.00 97.19 181 ILE A O 1
ATOM 1365 N N . LEU A 1 182 ? -0.199 -18.678 0.456 1.00 97.12 182 LEU A N 1
ATOM 1366 C CA . LEU A 1 182 ? 0.237 -17.881 -0.689 1.00 97.12 182 LEU A CA 1
ATOM 1367 C C . LEU A 1 182 ? 1.767 -17.838 -0.840 1.00 97.12 182 LEU A C 1
ATOM 1369 O O . LEU A 1 182 ? 2.246 -17.607 -1.946 1.00 97.12 182 LEU A O 1
ATOM 1373 N N . LEU A 1 183 ? 2.550 -18.102 0.216 1.00 94.88 183 LEU A N 1
ATOM 1374 C CA . LEU A 1 183 ? 4.022 -18.089 0.162 1.00 94.88 183 LEU A CA 1
ATOM 1375 C C . LEU A 1 183 ? 4.621 -19.013 -0.910 1.00 94.88 183 LEU A C 1
ATOM 1377 O O . LEU A 1 183 ? 5.401 -18.519 -1.727 1.00 94.88 183 LEU A O 1
ATOM 1381 N N . PRO A 1 184 ? 4.279 -20.318 -0.974 1.00 95.44 184 PRO A N 1
ATOM 1382 C CA . PRO A 1 184 ? 4.814 -21.186 -2.022 1.00 95.44 184 PRO A CA 1
ATOM 1383 C C . PRO A 1 184 ? 4.406 -20.720 -3.425 1.00 95.44 184 PRO A C 1
ATOM 1385 O O . PRO A 1 184 ? 5.181 -20.878 -4.368 1.00 95.44 184 PRO A O 1
ATOM 1388 N N . LEU A 1 185 ? 3.230 -20.095 -3.567 1.00 95.75 185 LEU A N 1
ATOM 1389 C CA . LEU A 1 185 ? 2.780 -19.538 -4.842 1.00 95.75 185 LEU A CA 1
ATOM 1390 C C . LEU A 1 185 ? 3.607 -18.310 -5.241 1.00 95.75 185 LEU A C 1
ATOM 1392 O O . LEU A 1 185 ? 4.048 -18.226 -6.385 1.00 95.75 185 LEU A O 1
ATOM 1396 N N . PHE A 1 186 ? 3.876 -17.394 -4.303 1.00 94.31 186 PHE A N 1
ATOM 1397 C CA . PHE A 1 186 ? 4.768 -16.259 -4.545 1.00 94.31 186 PHE A CA 1
ATOM 1398 C C . PHE A 1 186 ? 6.167 -16.726 -4.933 1.00 94.31 186 PHE A C 1
ATOM 1400 O O . PHE A 1 186 ? 6.704 -16.259 -5.933 1.00 94.31 186 PHE A O 1
ATOM 1407 N N . PHE A 1 187 ? 6.744 -17.675 -4.195 1.00 93.75 187 PHE A N 1
ATOM 1408 C CA . PHE A 1 187 ? 8.079 -18.193 -4.494 1.00 93.75 187 PHE A CA 1
ATOM 1409 C C . PHE A 1 187 ? 8.137 -18.853 -5.871 1.00 93.75 187 PHE A C 1
ATOM 1411 O O . PHE A 1 187 ? 9.040 -18.547 -6.647 1.00 93.75 187 PHE A O 1
ATOM 1418 N N . GLY A 1 188 ? 7.147 -19.682 -6.216 1.00 94.88 188 GLY A N 1
ATOM 1419 C CA . GLY A 1 188 ? 7.052 -20.282 -7.545 1.00 94.88 188 GLY A CA 1
ATOM 1420 C C . GLY A 1 188 ? 6.981 -19.229 -8.654 1.00 94.88 188 GLY A C 1
ATOM 1421 O O . GLY A 1 188 ? 7.752 -19.282 -9.612 1.00 94.88 188 GLY A O 1
ATOM 1422 N N . LEU A 1 189 ? 6.110 -18.226 -8.509 1.00 96.00 189 LEU A N 1
ATOM 1423 C CA . LEU A 1 189 ? 5.975 -17.162 -9.505 1.00 96.00 189 LEU A CA 1
ATOM 1424 C C . LEU A 1 189 ? 7.224 -16.287 -9.621 1.00 96.00 189 LEU A C 1
ATOM 1426 O O . LEU A 1 189 ? 7.575 -15.907 -10.732 1.00 96.00 189 LEU A O 1
ATOM 1430 N N . ILE A 1 190 ? 7.922 -15.997 -8.522 1.00 95.25 190 ILE A N 1
ATOM 1431 C CA . ILE A 1 190 ? 9.169 -15.220 -8.552 1.00 95.25 190 ILE A CA 1
ATOM 1432 C C . ILE A 1 190 ? 10.287 -16.000 -9.256 1.00 95.25 190 ILE A C 1
ATOM 1434 O O . ILE A 1 190 ? 11.043 -15.422 -10.035 1.00 95.25 190 ILE A O 1
ATOM 1438 N N . VAL A 1 191 ? 10.374 -17.318 -9.049 1.00 94.06 191 VAL A N 1
ATOM 1439 C CA . VAL A 1 191 ? 11.321 -18.167 -9.792 1.00 94.06 191 VAL A CA 1
ATOM 1440 C C . VAL A 1 191 ? 11.027 -18.120 -11.292 1.00 94.06 191 VAL A C 1
ATOM 1442 O O . VAL A 1 191 ? 11.946 -17.954 -12.092 1.00 94.06 191 VAL A O 1
ATOM 1445 N N . HIS A 1 192 ? 9.753 -18.204 -11.684 1.00 94.00 192 HIS A N 1
ATOM 1446 C CA . HIS A 1 192 ? 9.365 -18.060 -13.086 1.00 94.00 192 HIS A CA 1
ATOM 1447 C C . HIS A 1 192 ? 9.642 -16.657 -13.632 1.00 94.00 192 HIS A C 1
ATOM 1449 O O . HIS A 1 192 ? 10.121 -16.548 -14.758 1.00 94.00 192 HIS A O 1
ATOM 1455 N N . LEU A 1 193 ? 9.402 -15.610 -12.834 1.00 95.44 193 LEU A N 1
ATOM 1456 C CA . LEU A 1 193 ? 9.676 -14.218 -13.189 1.00 95.44 193 LEU A CA 1
ATOM 1457 C C . LEU A 1 193 ? 11.152 -14.023 -13.545 1.00 95.44 193 LEU A C 1
ATOM 1459 O O . LEU A 1 193 ? 11.456 -13.398 -14.557 1.00 95.44 193 LEU A O 1
ATOM 1463 N N . LYS A 1 194 ? 12.065 -14.622 -12.768 1.00 92.69 194 LYS A N 1
ATOM 1464 C CA . LYS A 1 194 ? 13.512 -14.554 -13.022 1.00 92.69 194 LYS A CA 1
ATOM 1465 C C . LYS A 1 194 ? 13.894 -15.051 -14.417 1.00 92.69 194 LYS A C 1
ATOM 1467 O O . LYS A 1 194 ? 14.811 -14.512 -15.024 1.00 92.69 194 LYS A O 1
ATOM 1472 N N . GLY A 1 195 ? 13.195 -16.065 -14.925 1.00 91.19 195 GLY A N 1
ATOM 1473 C CA . GLY A 1 195 ? 13.445 -16.636 -16.250 1.00 91.19 195 GLY A CA 1
ATOM 1474 C C . GLY A 1 195 ? 12.845 -15.848 -17.417 1.00 91.19 195 GLY A C 1
ATOM 1475 O O . GLY A 1 195 ? 13.021 -16.266 -18.558 1.00 91.19 195 GLY A O 1
ATOM 1476 N N . VAL A 1 196 ? 12.103 -14.767 -17.154 1.00 93.19 196 VAL A N 1
ATOM 1477 C CA . VAL A 1 196 ? 11.372 -13.999 -18.178 1.00 93.19 196 VAL A CA 1
ATOM 1478 C C . VAL A 1 196 ? 11.540 -12.484 -18.033 1.00 93.19 196 VAL A C 1
ATOM 1480 O O . VAL A 1 196 ? 10.743 -11.741 -18.592 1.00 93.19 196 VAL A O 1
ATOM 1483 N N . LEU A 1 197 ? 12.552 -12.008 -17.294 1.00 89.81 197 LEU A N 1
ATOM 1484 C CA . LEU A 1 197 ? 12.777 -10.568 -17.079 1.00 89.81 197 LEU A CA 1
ATOM 1485 C C . LEU A 1 197 ? 12.946 -9.793 -18.396 1.00 89.81 197 LEU A C 1
ATOM 1487 O O . LEU A 1 197 ? 12.428 -8.688 -18.518 1.00 89.81 197 LEU A O 1
ATOM 1491 N N . ASP A 1 198 ? 13.601 -10.405 -19.384 1.00 87.62 198 ASP A N 1
ATOM 1492 C CA . ASP A 1 198 ? 13.873 -9.794 -20.690 1.00 87.62 198 ASP A CA 1
ATOM 1493 C C . ASP A 1 198 ? 12.756 -10.028 -21.729 1.00 87.62 198 ASP A C 1
ATOM 1495 O O . ASP A 1 198 ? 12.864 -9.560 -22.861 1.00 87.62 198 ASP A O 1
ATOM 1499 N N . ASP A 1 199 ? 11.691 -10.760 -21.376 1.00 90.88 199 ASP A N 1
ATOM 1500 C CA . ASP A 1 199 ? 10.538 -11.036 -22.244 1.00 90.88 199 ASP A CA 1
ATOM 1501 C C . ASP A 1 199 ? 9.327 -10.213 -21.765 1.00 90.88 199 ASP A C 1
ATOM 1503 O O . ASP A 1 199 ? 8.666 -10.604 -20.798 1.00 90.88 199 ASP A O 1
ATOM 1507 N N . PRO A 1 200 ? 8.997 -9.080 -22.415 1.00 87.69 200 PRO A N 1
ATOM 1508 C CA . PRO A 1 200 ? 7.976 -8.159 -21.916 1.00 87.69 200 PRO A CA 1
ATOM 1509 C C . PRO A 1 200 ? 6.573 -8.769 -21.806 1.00 87.69 200 PRO A C 1
ATOM 1511 O O . PRO A 1 200 ? 5.820 -8.431 -20.887 1.00 87.69 200 PRO A O 1
ATOM 1514 N N . GLU A 1 201 ? 6.197 -9.658 -22.730 1.00 88.25 201 GLU A N 1
ATOM 1515 C CA . GLU A 1 201 ? 4.867 -10.273 -22.733 1.00 88.25 201 GLU A CA 1
ATOM 1516 C C . GLU A 1 201 ? 4.743 -11.291 -21.601 1.00 88.25 201 GLU A C 1
ATOM 1518 O O . GLU A 1 201 ? 3.778 -11.258 -20.828 1.00 88.25 201 GLU A O 1
ATOM 1523 N N . ARG A 1 202 ? 5.751 -12.157 -21.451 1.00 92.50 202 ARG A N 1
ATOM 1524 C CA . ARG A 1 202 ? 5.771 -13.159 -20.379 1.00 92.50 202 ARG A CA 1
ATOM 1525 C C . ARG A 1 202 ? 5.989 -12.527 -19.010 1.00 92.50 202 ARG A C 1
ATOM 1527 O O . ARG A 1 202 ? 5.356 -12.964 -18.050 1.00 92.50 202 ARG A O 1
ATOM 1534 N N . PHE A 1 203 ? 6.814 -11.485 -18.912 1.00 93.19 203 PHE A N 1
ATOM 1535 C CA . PHE A 1 203 ? 6.965 -10.688 -17.696 1.00 93.19 203 PHE A CA 1
ATOM 1536 C C . PHE A 1 203 ? 5.607 -10.169 -17.234 1.00 93.19 203 PHE A C 1
ATOM 1538 O O . PHE A 1 203 ? 5.229 -10.379 -16.085 1.00 93.19 203 PHE A O 1
ATOM 1545 N N . LYS A 1 204 ? 4.842 -9.542 -18.137 1.00 90.69 204 LYS A N 1
ATOM 1546 C CA . LYS A 1 204 ? 3.529 -8.974 -17.817 1.00 90.69 204 LYS A CA 1
ATOM 1547 C C . LYS A 1 204 ? 2.536 -10.034 -17.338 1.00 90.69 204 LYS A C 1
ATOM 1549 O O . LYS A 1 204 ? 1.807 -9.780 -16.381 1.00 90.69 204 LYS A O 1
ATOM 1554 N N . ASP A 1 205 ? 2.509 -11.209 -17.967 1.00 92.94 205 ASP A N 1
ATOM 1555 C CA . ASP A 1 205 ? 1.655 -12.327 -17.543 1.00 92.94 205 ASP A CA 1
ATOM 1556 C C . ASP A 1 205 ? 2.006 -12.819 -16.127 1.00 92.94 205 ASP A C 1
ATOM 1558 O O . ASP A 1 205 ? 1.132 -12.932 -15.263 1.00 92.94 205 ASP A O 1
ATOM 1562 N N . ILE A 1 206 ? 3.292 -13.058 -15.848 1.00 95.75 206 ILE A N 1
ATOM 1563 C CA . ILE A 1 206 ? 3.735 -13.499 -14.517 1.00 95.75 206 ILE A CA 1
ATOM 1564 C C . ILE A 1 206 ? 3.521 -12.398 -13.472 1.00 95.75 206 ILE A C 1
ATOM 1566 O O . ILE A 1 206 ? 3.034 -12.681 -12.376 1.00 95.75 206 ILE A O 1
ATOM 1570 N N . ALA A 1 207 ? 3.813 -11.143 -13.809 1.00 93.88 207 ALA A N 1
ATOM 1571 C CA . ALA A 1 207 ? 3.593 -10.001 -12.934 1.00 93.88 207 ALA A CA 1
ATOM 1572 C C . ALA A 1 207 ? 2.111 -9.852 -12.556 1.00 93.88 207 ALA A C 1
ATOM 1574 O O . ALA A 1 207 ? 1.786 -9.681 -11.380 1.00 93.88 207 ALA A O 1
ATOM 1575 N N . LEU A 1 208 ? 1.201 -10.002 -13.525 1.00 92.94 208 LEU A N 1
ATOM 1576 C CA . LEU A 1 208 ? -0.239 -9.998 -13.273 1.00 92.94 208 LEU A CA 1
ATOM 1577 C C . LEU A 1 208 ? -0.638 -11.118 -12.306 1.00 92.94 208 LEU A C 1
ATOM 1579 O O . LEU A 1 208 ? -1.382 -10.867 -11.361 1.00 92.94 208 LEU A O 1
ATOM 1583 N N . LYS A 1 209 ? -0.117 -12.337 -12.489 1.00 95.94 209 LYS A N 1
ATOM 1584 C CA . LYS A 1 209 ? -0.373 -13.456 -11.566 1.00 95.94 209 LYS A CA 1
ATOM 1585 C C . LYS A 1 209 ? 0.114 -13.145 -10.151 1.00 95.94 209 LYS A C 1
ATOM 1587 O O . LYS A 1 209 ? -0.622 -13.402 -9.202 1.00 95.94 209 LYS A O 1
ATOM 1592 N N . ILE A 1 210 ? 1.297 -12.544 -9.998 1.00 96.38 210 ILE A N 1
ATOM 1593 C CA . ILE A 1 210 ? 1.818 -12.122 -8.686 1.00 96.38 210 ILE A CA 1
ATOM 1594 C C . ILE A 1 210 ? 0.860 -11.123 -8.029 1.00 96.38 210 ILE A C 1
ATOM 1596 O O . ILE A 1 210 ? 0.496 -11.307 -6.869 1.00 96.38 210 ILE A O 1
ATOM 1600 N N . VAL A 1 211 ? 0.404 -10.105 -8.765 1.00 94.31 211 VAL A N 1
ATOM 1601 C CA . VAL A 1 211 ? -0.538 -9.096 -8.251 1.00 94.31 211 VAL A CA 1
ATOM 1602 C C . VAL A 1 211 ? -1.885 -9.719 -7.877 1.00 94.31 211 VAL A C 1
ATOM 1604 O O . VAL A 1 211 ? -2.429 -9.406 -6.820 1.00 94.31 211 VAL A O 1
ATOM 1607 N N . MET A 1 212 ? -2.411 -10.635 -8.692 1.00 94.62 212 MET A N 1
ATOM 1608 C CA . MET A 1 212 ? -3.667 -11.331 -8.401 1.00 94.62 212 MET A CA 1
ATOM 1609 C C . MET A 1 212 ? -3.569 -12.181 -7.131 1.00 94.62 212 MET A C 1
ATOM 1611 O O . MET A 1 212 ? -4.478 -12.154 -6.307 1.00 94.62 212 MET A O 1
ATOM 1615 N N . ILE A 1 213 ? -2.455 -12.888 -6.923 1.00 95.69 213 ILE A N 1
ATOM 1616 C CA . ILE A 1 213 ? -2.217 -13.645 -5.684 1.00 95.69 213 ILE A CA 1
ATOM 1617 C C . ILE A 1 213 ? -2.027 -12.697 -4.494 1.00 95.69 213 ILE A C 1
ATOM 1619 O O . ILE A 1 213 ? -2.584 -12.938 -3.424 1.00 95.69 213 ILE A O 1
ATOM 1623 N N . ALA A 1 214 ? -1.325 -11.577 -4.678 1.00 95.25 214 ALA A N 1
ATOM 1624 C CA . ALA A 1 214 ? -1.217 -10.529 -3.664 1.00 95.25 214 ALA A CA 1
ATOM 1625 C C . ALA A 1 214 ? -2.584 -9.953 -3.267 1.00 95.25 214 ALA A C 1
ATOM 1627 O O . ALA A 1 214 ? -2.808 -9.692 -2.089 1.00 95.25 214 ALA A O 1
ATOM 1628 N N . ALA A 1 215 ? -3.532 -9.829 -4.198 1.00 95.00 215 ALA A N 1
ATOM 1629 C CA . ALA A 1 215 ? -4.902 -9.393 -3.911 1.00 95.00 215 ALA A CA 1
ATOM 1630 C C . ALA A 1 215 ? -5.707 -10.395 -3.068 1.00 95.00 215 ALA A C 1
ATOM 1632 O O . ALA A 1 215 ? -6.623 -9.991 -2.354 1.00 95.00 215 ALA A O 1
ATOM 1633 N N . VAL A 1 216 ? -5.338 -11.680 -3.076 1.00 97.12 216 VAL A N 1
ATOM 1634 C CA . VAL A 1 216 ? -5.948 -12.702 -2.208 1.00 97.12 216 VAL A CA 1
ATOM 1635 C C . VAL A 1 216 ? -5.469 -12.567 -0.756 1.00 97.12 216 VAL A C 1
ATOM 1637 O O . VAL A 1 216 ? -6.213 -12.906 0.163 1.00 97.12 216 VAL A O 1
ATOM 1640 N N . TYR A 1 217 ? -4.270 -12.021 -0.520 1.00 97.44 217 TYR A N 1
ATOM 1641 C CA . TYR A 1 217 ? -3.706 -11.841 0.823 1.00 97.44 217 TYR A CA 1
ATOM 1642 C C . TYR A 1 217 ? -4.636 -11.087 1.795 1.00 97.44 217 TYR A C 1
ATOM 1644 O O . TYR A 1 217 ? -4.971 -11.668 2.828 1.00 97.44 217 TYR A O 1
ATOM 1652 N N . PRO A 1 218 ? -5.115 -9.855 1.509 1.00 96.12 218 PRO A N 1
ATOM 1653 C CA . PRO A 1 218 ? -6.001 -9.141 2.430 1.00 96.12 218 PRO A CA 1
ATOM 1654 C C . PRO A 1 218 ? -7.345 -9.855 2.641 1.00 96.12 218 PRO A C 1
ATOM 1656 O O . PRO A 1 218 ? -7.912 -9.763 3.726 1.00 96.12 218 PRO A O 1
ATOM 1659 N N . VAL A 1 219 ? -7.838 -10.605 1.646 1.00 97.00 219 VAL A N 1
ATOM 1660 C CA . VAL A 1 219 ? -9.074 -11.396 1.770 1.00 97.00 219 VAL A CA 1
ATOM 1661 C C . VAL A 1 219 ? -8.880 -12.539 2.763 1.00 97.00 219 VAL A C 1
ATOM 1663 O O . VAL A 1 219 ? -9.683 -12.701 3.676 1.00 97.00 219 VAL A O 1
ATOM 1666 N N . LEU A 1 220 ? -7.798 -13.307 2.627 1.00 97.69 220 LEU A N 1
ATOM 1667 C CA . LEU A 1 220 ? -7.473 -14.381 3.567 1.00 97.69 220 LEU A CA 1
ATOM 1668 C C . LEU A 1 220 ? -7.154 -13.840 4.961 1.00 97.69 220 LEU A C 1
ATOM 1670 O O . LEU A 1 220 ? -7.551 -14.447 5.950 1.00 97.69 220 LEU A O 1
ATOM 1674 N N . LEU A 1 221 ? -6.488 -12.688 5.052 1.00 97.00 221 LEU A N 1
ATOM 1675 C CA . LEU A 1 221 ? -6.237 -12.024 6.328 1.00 97.00 221 LEU A CA 1
ATOM 1676 C C . LEU A 1 221 ? -7.561 -11.686 7.030 1.00 97.00 221 LEU A C 1
ATOM 1678 O O . LEU A 1 221 ? -7.744 -12.033 8.194 1.00 97.00 221 LEU A O 1
ATOM 1682 N N . LEU A 1 222 ? -8.508 -11.083 6.302 1.00 95.62 222 LEU A N 1
ATOM 1683 C CA . LEU A 1 222 ? -9.837 -10.746 6.813 1.00 95.62 222 LEU A CA 1
ATOM 1684 C C . LEU A 1 222 ? -10.631 -11.991 7.229 1.00 95.62 222 LEU A C 1
ATOM 1686 O O . LEU A 1 222 ? -11.211 -12.005 8.309 1.00 95.62 222 LEU A O 1
ATOM 1690 N N . VAL A 1 223 ? -10.649 -13.038 6.399 1.00 97.50 223 VAL A N 1
ATOM 1691 C CA . VAL A 1 223 ? -11.337 -14.304 6.711 1.00 97.50 223 VAL A CA 1
ATOM 1692 C C . VAL A 1 223 ? -10.738 -14.955 7.956 1.00 97.50 223 VAL A C 1
ATOM 1694 O O . VAL A 1 223 ? -11.476 -15.381 8.842 1.00 97.50 223 VAL A O 1
ATOM 1697 N N . GLY A 1 224 ? -9.409 -15.008 8.047 1.00 97.19 224 GLY A N 1
ATOM 1698 C CA . GLY A 1 224 ? -8.718 -15.574 9.199 1.00 97.19 224 GLY A CA 1
ATOM 1699 C C . GLY A 1 224 ? -8.996 -14.801 10.485 1.00 97.19 224 GLY A C 1
ATOM 1700 O O . GLY A 1 224 ? -9.173 -15.422 11.529 1.00 97.19 224 GLY A O 1
ATOM 1701 N N . GLN A 1 225 ? -9.104 -13.472 10.406 1.00 95.81 225 GLN A N 1
ATOM 1702 C CA . GLN A 1 225 ? -9.516 -12.653 11.543 1.00 95.81 225 GLN A CA 1
ATOM 1703 C C . GLN A 1 225 ? -10.975 -12.941 11.923 1.00 95.81 225 GLN A C 1
ATOM 1705 O O . GLN A 1 225 ? -11.241 -13.368 13.037 1.00 95.81 225 GLN A O 1
ATOM 1710 N N . ALA A 1 226 ? -11.911 -12.811 10.979 1.00 95.31 226 ALA A N 1
ATOM 1711 C CA . ALA A 1 226 ? -13.346 -12.932 11.242 1.00 95.31 226 ALA A CA 1
ATOM 1712 C C . ALA A 1 226 ? -13.774 -14.303 11.799 1.00 95.31 226 ALA A C 1
ATOM 1714 O O . ALA A 1 226 ? -14.751 -14.389 12.537 1.00 95.31 226 ALA A O 1
ATOM 1715 N N . VAL A 1 227 ? -13.072 -15.379 11.431 1.00 96.19 227 VAL A N 1
ATOM 1716 C CA . VAL A 1 227 ? -13.352 -16.738 11.925 1.00 96.19 227 VAL A CA 1
ATOM 1717 C C . VAL A 1 227 ? -12.556 -17.060 13.198 1.00 96.19 227 VAL A C 1
ATOM 1719 O O . VAL A 1 227 ? -12.990 -17.886 13.998 1.00 96.19 227 VAL A O 1
ATOM 1722 N N . GLY A 1 228 ? -11.384 -16.447 13.378 1.00 90.19 228 GLY A N 1
ATOM 1723 C CA . GLY A 1 228 ? -10.438 -16.784 14.441 1.00 90.19 228 GLY A CA 1
ATOM 1724 C C . GLY A 1 228 ? -10.503 -15.910 15.694 1.00 90.19 228 GLY A C 1
ATOM 1725 O O . GLY A 1 228 ? -9.945 -16.328 16.710 1.00 90.19 228 GLY A O 1
ATOM 1726 N N . GLY A 1 229 ? -11.128 -14.729 15.634 1.00 76.25 229 GLY A N 1
ATOM 1727 C CA . GLY A 1 229 ? -11.238 -13.786 16.754 1.00 76.25 229 GLY A CA 1
ATOM 1728 C C . GLY A 1 229 ? -11.641 -12.387 16.321 1.00 76.25 229 GLY A C 1
ATOM 1729 O O . GLY A 1 229 ? -10.801 -11.716 15.681 1.00 76.25 229 GLY A O 1
#

Organism: NCBI:txid412755

Radius of gyration: 19.39 Å; chains: 1; bounding box: 44×44×45 Å

InterPro domains:
  IPR000537 UbiA prenyltransferase [PF01040] (15-193)

Secondary structure (DSSP, 8-state):
-PPP--TT-GGGGTTTTTSS-HHHHHHHHHHHHHHHHHHHHHHHHHT-THHHHHHHHHHHHHHHHHHHHHH-S-HHHHHHHHHHHHHHHHHHHTTSSTHHHHHHHHHHHHIIIIIIIHHHHHGGGHHHHHHTT---HHHHHHHTT--HHHHHHHHHHHHHHHHHHHHHTTSS-GGGGGGGGHHHHHHHHHHHHHTTTT-HHHHHHHHHHHHHHHHHHHHHHHHHHHHH-